Protein AF-A0A2V9IFS8-F1 (afdb_monomer_lite)

Foldseek 3Di:
DDDDDDPDQDDLDAADFAKEWDDDPQKIWIWGCDQFTWIWMANDSRGTDHTDTAEEPDDDAAGWGFHEWDQDPVRKIKTKIKGFHFDPAPVQGQATAIFMWIWIDNPSRSYTYTLDTQAWEAPQQADPLFPARYHRWIKAQWYWDQAPVNFKIKIFIATQGPDLQQGATWIKIAGSVCNNRNHQGIFTDDPNDSPFTRYNGTHGHPFGWPAHNSDLQTWYWGRWDWDQDPVVRDIDIDTDTDGNDDPPDDPPPDDDDDDDDDDDDDDDDDDDDDDDDDDDDDDDDDDDDDDDDDDDDDDPDDPDPPPVPPRDDDDDDDDDD

pLDDT: mean 77.08, std 29.36, range [21.0, 98.81]

Radius of gyration: 22.73 Å; chains: 1; bounding box: 53×71×69 Å

Structure (mmCIF, N/CA/C/O backbone):
data_AF-A0A2V9IFS8-F1
#
_entry.id   AF-A0A2V9IFS8-F1
#
loop_
_atom_site.group_PDB
_atom_site.id
_atom_site.type_symbol
_atom_site.label_atom_id
_atom_site.label_alt_id
_atom_site.label_comp_id
_atom_site.label_asym_id
_atom_site.label_entity_id
_atom_site.label_seq_id
_atom_site.pdbx_PDB_ins_code
_atom_site.Cartn_x
_atom_site.Cartn_y
_atom_site.Cartn_z
_atom_site.occupancy
_atom_site.B_iso_or_equiv
_atom_site.auth_seq_id
_atom_site.auth_comp_id
_atom_site.auth_asym_id
_atom_site.auth_atom_id
_atom_site.pdbx_PDB_model_num
ATOM 1 N N . MET A 1 1 ? -25.095 -29.754 -3.091 1.00 53.72 1 MET A N 1
ATOM 2 C CA . MET A 1 1 ? -25.042 -28.356 -2.607 1.00 53.72 1 MET A CA 1
ATOM 3 C C . MET A 1 1 ? -25.562 -27.465 -3.724 1.00 53.72 1 MET A C 1
ATOM 5 O O . MET A 1 1 ? -25.069 -27.588 -4.835 1.00 53.72 1 MET A O 1
ATOM 9 N N . ARG A 1 2 ? -26.606 -26.664 -3.482 1.00 65.81 2 ARG A N 1
ATOM 10 C CA . ARG A 1 2 ? -27.210 -25.793 -4.503 1.00 65.81 2 ARG A CA 1
ATOM 11 C C . ARG A 1 2 ? -26.674 -24.381 -4.275 1.00 65.81 2 ARG A C 1
ATOM 13 O O . ARG A 1 2 ? -27.009 -23.778 -3.260 1.00 65.81 2 ARG A O 1
ATOM 20 N N . LEU A 1 3 ? -25.804 -23.900 -5.162 1.00 71.94 3 LEU A N 1
ATOM 21 C CA . LEU A 1 3 ? -25.351 -22.507 -5.139 1.00 71.94 3 LEU A CA 1
ATOM 22 C C . LEU A 1 3 ? -26.571 -21.606 -5.379 1.00 71.94 3 LEU A C 1
ATOM 24 O O . LEU A 1 3 ? -27.361 -21.867 -6.287 1.00 71.94 3 LEU A O 1
ATOM 28 N N . ARG A 1 4 ? -26.757 -20.594 -4.531 1.00 82.88 4 ARG A N 1
ATOM 29 C CA . ARG A 1 4 ? -27.807 -19.577 -4.675 1.00 82.88 4 ARG A CA 1
ATOM 30 C C . ARG A 1 4 ? -27.145 -18.243 -4.993 1.00 82.88 4 ARG A C 1
ATOM 32 O O . ARG A 1 4 ? -26.045 -17.984 -4.511 1.00 82.88 4 ARG A O 1
ATOM 39 N N . ALA A 1 5 ? -27.813 -17.416 -5.793 1.00 84.12 5 ALA A N 1
ATOM 40 C CA . ALA A 1 5 ? -27.373 -16.046 -6.020 1.00 84.12 5 ALA A CA 1
ATOM 41 C C . ALA A 1 5 ? -27.398 -15.278 -4.689 1.00 84.12 5 ALA A C 1
ATOM 43 O O . ALA A 1 5 ? -28.384 -15.351 -3.955 1.00 84.12 5 ALA A O 1
ATOM 44 N N . ALA A 1 6 ? -26.308 -14.581 -4.375 1.00 83.19 6 ALA A N 1
ATOM 45 C CA . ALA A 1 6 ? -26.247 -13.663 -3.245 1.00 83.19 6 ALA A CA 1
ATOM 46 C C . ALA A 1 6 ? -26.750 -12.280 -3.677 1.00 83.19 6 ALA A C 1
ATOM 48 O O . ALA A 1 6 ? -26.572 -11.886 -4.832 1.00 83.19 6 ALA A O 1
ATOM 49 N N . THR A 1 7 ? -27.361 -11.538 -2.753 1.00 86.88 7 THR A N 1
ATOM 50 C CA . THR A 1 7 ? -27.709 -10.131 -2.980 1.00 86.88 7 THR A CA 1
ATOM 51 C C . THR A 1 7 ? -26.437 -9.336 -3.256 1.00 86.88 7 THR A C 1
ATOM 53 O O . THR A 1 7 ? -25.448 -9.472 -2.535 1.00 86.88 7 THR A O 1
ATOM 56 N N . LEU A 1 8 ? -26.457 -8.514 -4.306 1.00 85.12 8 LEU A N 1
ATOM 57 C CA . LEU A 1 8 ? -25.341 -7.629 -4.619 1.00 85.12 8 LEU A CA 1
ATOM 58 C C . LEU A 1 8 ? -25.162 -6.610 -3.492 1.00 85.12 8 LEU A C 1
ATOM 60 O O . LEU A 1 8 ? -26.070 -5.832 -3.209 1.00 85.12 8 LEU A O 1
ATOM 64 N N . VAL A 1 9 ? -23.966 -6.580 -2.916 1.00 85.12 9 VAL A N 1
ATOM 65 C CA . VAL A 1 9 ? -23.527 -5.539 -1.983 1.00 85.12 9 VAL A CA 1
ATOM 66 C C . VAL A 1 9 ? -22.590 -4.611 -2.738 1.00 85.12 9 VAL A C 1
ATOM 68 O O . VAL A 1 9 ? -21.687 -5.078 -3.434 1.00 85.12 9 VAL A O 1
ATO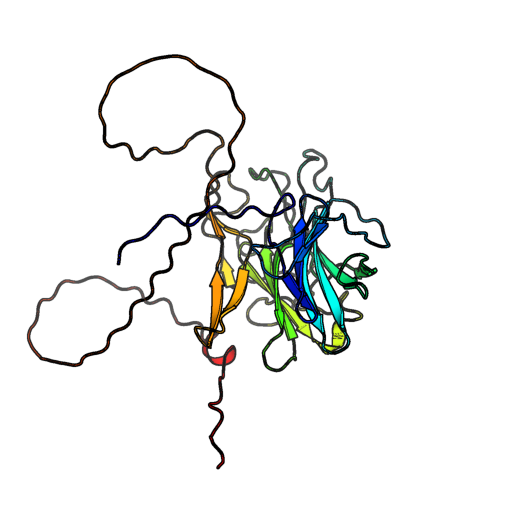M 71 N N . LYS A 1 10 ? -22.824 -3.301 -2.640 1.00 89.69 10 LYS A N 1
ATOM 72 C CA . LYS A 1 10 ? -21.981 -2.277 -3.263 1.00 89.69 10 LYS A CA 1
ATOM 73 C C . LYS A 1 10 ? -21.295 -1.462 -2.181 1.00 89.69 10 LYS A C 1
ATOM 75 O O . LYS A 1 10 ? -21.941 -1.076 -1.211 1.00 89.69 10 LYS A O 1
ATOM 80 N N . PHE A 1 11 ? -20.014 -1.176 -2.381 1.00 93.62 11 PHE A N 1
ATOM 81 C CA . PHE A 1 11 ? -19.307 -0.245 -1.516 1.00 93.62 11 PHE A CA 1
ATOM 82 C C . PHE A 1 11 ? -19.818 1.195 -1.704 1.00 93.62 11 PHE A C 1
ATOM 84 O O . PHE A 1 11 ? -20.252 1.539 -2.809 1.00 93.62 11 PHE A O 1
ATOM 91 N N . PRO A 1 12 ? -19.772 2.040 -0.655 1.00 94.62 12 PRO A N 1
ATOM 92 C CA . PRO A 1 12 ? -20.267 3.418 -0.732 1.00 94.62 12 PRO A CA 1
ATOM 93 C C . PRO A 1 12 ? -19.407 4.361 -1.584 1.00 94.62 12 PRO A C 1
ATOM 95 O O . PRO A 1 12 ? -19.889 5.417 -1.988 1.00 94.62 12 PRO A O 1
ATOM 98 N N . ALA A 1 13 ? -18.149 4.004 -1.853 1.00 95.38 13 ALA A N 1
ATOM 99 C CA . ALA A 1 13 ? -17.229 4.767 -2.692 1.00 95.38 13 ALA A CA 1
ATOM 100 C C . ALA A 1 13 ? -16.604 3.892 -3.789 1.00 95.38 13 ALA A C 1
ATOM 102 O O . ALA A 1 13 ? -16.725 2.664 -3.787 1.00 95.38 13 ALA A O 1
ATOM 103 N N . LYS A 1 14 ? -15.962 4.548 -4.765 1.00 94.88 14 LYS A N 1
ATOM 104 C CA . LYS A 1 14 ? -15.235 3.869 -5.843 1.00 94.88 14 LYS A CA 1
ATOM 105 C C . LYS A 1 14 ? -14.091 3.047 -5.262 1.00 94.88 14 LYS A C 1
ATOM 107 O O . LYS A 1 14 ? -13.398 3.508 -4.361 1.00 94.88 14 LYS A O 1
ATOM 112 N N . VAL A 1 15 ? -13.908 1.856 -5.816 1.00 91.88 15 VAL A N 1
ATOM 113 C CA . VAL A 1 15 ? -12.859 0.927 -5.409 1.00 91.88 15 VAL A CA 1
ATOM 114 C C . VAL A 1 15 ? -11.889 0.749 -6.550 1.00 91.88 15 VAL A C 1
ATOM 116 O O . VAL A 1 15 ? -12.280 0.356 -7.649 1.00 91.88 15 VAL A O 1
ATOM 119 N N . ASP A 1 16 ? -10.640 1.001 -6.229 1.00 89.44 16 ASP A N 1
ATOM 120 C CA . ASP A 1 16 ? -9.473 0.613 -6.979 1.00 89.44 16 ASP A CA 1
ATOM 121 C C . ASP A 1 16 ? -8.501 -0.013 -5.973 1.00 89.44 16 ASP A C 1
ATOM 123 O O . ASP A 1 16 ? -8.257 0.558 -4.907 1.00 89.44 16 ASP A O 1
ATOM 127 N N . CYS A 1 17 ? -8.037 -1.224 -6.273 1.00 82.38 17 CYS A N 1
ATOM 128 C CA . CYS A 1 17 ? -7.201 -2.043 -5.388 1.00 82.38 17 CYS A CA 1
ATOM 129 C C . CYS A 1 17 ? -7.866 -2.452 -4.047 1.00 82.38 17 CYS A C 1
ATOM 131 O O . CYS A 1 17 ? -9.085 -2.662 -3.966 1.00 82.38 17 CYS A O 1
ATOM 133 N N . ASN A 1 18 ? -7.057 -2.706 -3.011 1.00 90.06 18 ASN A N 1
ATOM 134 C CA . ASN A 1 18 ? -7.510 -3.251 -1.729 1.00 90.06 18 ASN A CA 1
ATOM 135 C C . ASN A 1 18 ? -8.391 -2.258 -0.946 1.00 90.06 18 ASN A C 1
ATOM 137 O O . ASN A 1 18 ? -8.197 -1.047 -0.980 1.00 90.06 18 ASN A O 1
ATOM 141 N N . SER A 1 19 ? -9.375 -2.786 -0.210 1.00 94.12 19 SER A N 1
ATOM 142 C CA . SER A 1 19 ? -10.279 -2.003 0.649 1.00 94.12 19 SER A CA 1
ATOM 143 C C . SER A 1 19 ? -10.133 -2.445 2.108 1.00 94.12 19 SER A C 1
ATOM 145 O O . SER A 1 19 ? -10.881 -3.324 2.553 1.00 94.12 19 SER A O 1
ATOM 147 N N . PRO A 1 20 ? -9.142 -1.916 2.849 1.00 95.44 20 PRO A N 1
ATOM 148 C CA . PRO A 1 20 ? -8.887 -2.336 4.218 1.00 95.44 20 PRO A CA 1
ATOM 149 C C . PRO A 1 20 ? -9.996 -1.862 5.152 1.00 95.44 20 PRO A C 1
ATOM 151 O O . PRO A 1 20 ? -10.614 -0.811 4.953 1.00 95.44 20 PRO A O 1
ATOM 154 N N . ALA A 1 21 ? -10.231 -2.651 6.193 1.00 95.06 21 ALA A N 1
ATOM 155 C CA . ALA A 1 21 ? -11.242 -2.371 7.190 1.00 95.06 21 ALA A CA 1
ATOM 156 C C . ALA A 1 21 ? -10.743 -2.745 8.582 1.00 95.06 21 ALA A C 1
ATOM 158 O O . ALA A 1 21 ? -10.005 -3.716 8.752 1.00 95.06 21 ALA A O 1
ATOM 159 N N . HIS A 1 22 ? -1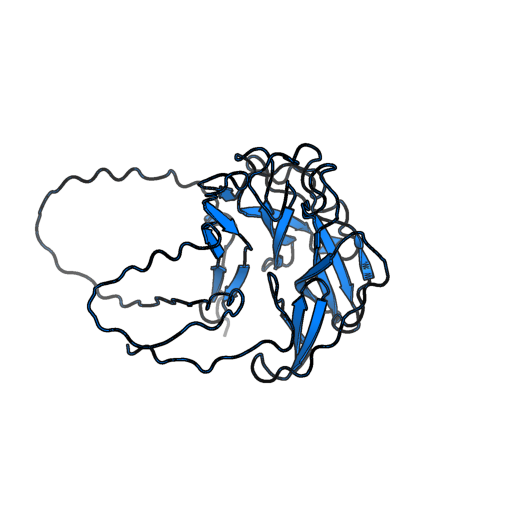1.184 -1.991 9.581 1.00 95.31 22 HIS A N 1
ATOM 160 C CA . HIS A 1 22 ? -10.857 -2.230 10.980 1.00 95.31 22 HIS A CA 1
ATOM 161 C C . HIS A 1 22 ? -12.062 -1.934 11.867 1.00 95.31 22 HIS A C 1
ATOM 163 O O . HIS A 1 22 ? -12.923 -1.118 11.532 1.00 95.31 22 HIS A O 1
ATOM 169 N N . TRP A 1 23 ? -12.120 -2.614 13.005 1.00 96.06 23 TRP A N 1
ATOM 170 C CA . TRP A 1 23 ? -13.127 -2.368 14.029 1.00 96.06 23 TRP A CA 1
ATOM 171 C C . TRP A 1 23 ? -12.602 -1.363 15.052 1.00 96.06 23 TRP A C 1
ATOM 173 O O . TRP A 1 23 ? -11.428 -1.402 15.418 1.00 96.06 23 TRP A O 1
ATOM 183 N N . ASP A 1 24 ? -13.483 -0.490 15.524 1.00 97.00 24 ASP A N 1
ATOM 184 C CA . ASP A 1 24 ? -13.288 0.305 16.733 1.00 97.00 24 ASP A CA 1
ATOM 185 C C . ASP A 1 24 ? -14.593 0.255 17.539 1.00 97.00 24 ASP A C 1
ATOM 187 O O . ASP A 1 24 ? -15.628 0.776 17.109 1.00 97.00 24 ASP A O 1
ATOM 191 N N . GLY A 1 25 ? -14.571 -0.484 18.649 1.00 96.00 25 GLY A N 1
ATOM 192 C CA . GLY A 1 25 ? -15.781 -0.877 19.370 1.00 96.00 25 GLY A CA 1
ATOM 193 C C . GLY A 1 25 ? -16.730 -1.711 18.500 1.00 96.00 25 GLY A C 1
ATOM 194 O O . GLY A 1 25 ? -16.335 -2.707 17.895 1.00 96.00 25 GLY A O 1
ATOM 195 N N . ASP A 1 26 ? -17.994 -1.300 18.438 1.00 96.69 26 ASP A N 1
ATOM 196 C CA . ASP A 1 26 ? -19.052 -1.931 17.638 1.00 96.69 26 ASP A CA 1
ATOM 197 C C . ASP A 1 26 ? -19.147 -1.380 16.203 1.00 96.69 26 ASP A C 1
ATOM 199 O O . ASP A 1 26 ? -20.055 -1.742 15.446 1.00 96.69 26 ASP A O 1
ATOM 203 N N . ARG A 1 27 ? -18.212 -0.503 15.814 1.00 97.94 27 ARG A N 1
ATOM 204 C CA . ARG A 1 27 ? -18.228 0.190 14.529 1.00 97.94 27 ARG A CA 1
ATOM 205 C C . ARG A 1 27 ? -17.110 -0.299 13.620 1.00 97.94 27 ARG A C 1
ATOM 207 O O . ARG A 1 27 ? -15.928 -0.216 13.945 1.00 97.94 27 ARG A O 1
ATOM 214 N N . LEU A 1 28 ? -17.498 -0.755 12.436 1.00 97.94 28 LEU A N 1
ATOM 215 C CA . LEU A 1 28 ? -16.593 -1.046 11.336 1.00 97.94 28 LEU A CA 1
ATOM 216 C C . LEU A 1 28 ? -16.259 0.252 10.608 1.00 97.94 28 LEU A C 1
ATOM 218 O O . LEU A 1 28 ? -17.163 1.003 10.239 1.00 97.94 28 LEU A O 1
ATOM 222 N N . TYR A 1 29 ? -14.979 0.473 10.346 1.00 98.38 29 TYR A N 1
ATOM 223 C CA . TYR A 1 29 ? -14.477 1.480 9.420 1.00 98.38 29 TYR A CA 1
ATOM 224 C C . TYR A 1 29 ? -13.885 0.776 8.206 1.00 98.38 29 TYR A C 1
ATOM 226 O O . TYR A 1 29 ? -13.251 -0.267 8.343 1.00 98.38 29 TYR A O 1
ATOM 234 N N . LEU A 1 30 ? -14.105 1.336 7.020 1.00 97.75 30 LEU A N 1
ATOM 235 C CA . LEU A 1 30 ? -13.632 0.766 5.764 1.00 97.75 30 LEU A CA 1
ATOM 236 C C . LEU A 1 30 ? -13.161 1.872 4.827 1.00 97.75 30 LEU A C 1
ATOM 238 O O . LEU A 1 30 ? -13.821 2.909 4.716 1.00 97.75 30 LEU A O 1
ATOM 242 N N . PHE A 1 31 ? -12.044 1.626 4.146 1.00 97.81 31 PHE A N 1
ATOM 243 C CA . PHE A 1 31 ? -11.502 2.522 3.133 1.00 97.81 31 PHE A CA 1
ATOM 244 C C . PHE A 1 31 ? -11.764 1.980 1.734 1.00 97.81 31 PHE A C 1
ATOM 246 O O . PHE A 1 31 ? -11.541 0.804 1.454 1.00 97.81 31 PHE A O 1
ATOM 253 N N . ASN A 1 32 ? -12.217 2.859 0.850 1.00 96.38 32 ASN A N 1
ATOM 254 C CA . ASN A 1 32 ? -12.220 2.646 -0.588 1.00 96.38 32 ASN A CA 1
ATOM 255 C C . ASN A 1 32 ? -11.426 3.788 -1.220 1.00 96.38 32 ASN A C 1
ATOM 257 O O . ASN A 1 32 ? -11.624 4.943 -0.846 1.00 96.38 32 ASN A O 1
ATOM 261 N N . SER A 1 33 ? -10.547 3.482 -2.167 1.00 95.69 33 SER A N 1
ATOM 262 C CA . SER A 1 33 ? -9.655 4.479 -2.757 1.00 95.69 33 SER A CA 1
ATOM 263 C C . SER A 1 33 ? -9.773 4.468 -4.276 1.00 95.69 33 SER A C 1
ATOM 265 O O . SER A 1 33 ? -9.806 3.385 -4.846 1.00 95.69 33 SER A O 1
ATOM 267 N N . ALA A 1 34 ? -9.877 5.645 -4.909 1.00 92.31 34 ALA A N 1
ATOM 268 C CA . ALA A 1 34 ? -9.791 5.831 -6.370 1.00 92.31 34 ALA A CA 1
ATOM 269 C C . ALA A 1 34 ? -9.866 7.328 -6.775 1.00 92.31 34 ALA A C 1
ATOM 271 O O . ALA A 1 34 ? -10.975 7.840 -6.984 1.00 92.31 34 ALA A O 1
ATOM 272 N N . PRO A 1 35 ? -8.746 8.063 -6.937 1.00 87.00 35 PRO A N 1
ATOM 273 C CA . PRO A 1 35 ? -7.379 7.769 -6.490 1.00 87.00 35 PRO A CA 1
ATOM 274 C C . PRO A 1 35 ? -7.084 8.277 -5.065 1.00 87.00 35 PRO A C 1
ATOM 276 O O . PRO A 1 35 ? -5.963 8.180 -4.574 1.00 87.00 35 PRO A O 1
ATOM 279 N N . GLU A 1 36 ? -8.078 8.891 -4.422 1.00 93.12 36 GLU A N 1
ATOM 280 C CA . GLU A 1 36 ? -8.004 9.387 -3.048 1.00 93.12 36 GLU A CA 1
ATOM 281 C C . GLU A 1 36 ? -8.732 8.423 -2.105 1.00 93.12 36 GLU A C 1
ATOM 283 O O . GLU A 1 36 ? -9.697 7.785 -2.547 1.00 93.12 36 GLU A O 1
ATOM 288 N N . PRO A 1 37 ? -8.349 8.328 -0.817 1.00 96.31 37 PRO A N 1
ATOM 289 C CA . PRO A 1 37 ? -9.004 7.434 0.121 1.00 96.31 37 PRO A CA 1
ATOM 290 C C . PRO A 1 37 ? -10.278 8.070 0.679 1.00 96.31 37 PRO A C 1
ATOM 292 O O . PRO A 1 37 ? -10.263 9.165 1.251 1.00 96.31 37 PRO A O 1
ATOM 295 N N . TRP A 1 38 ? -11.375 7.329 0.583 1.00 97.88 38 TRP A N 1
ATOM 296 C CA . TRP A 1 38 ? -12.665 7.624 1.190 1.00 97.88 38 TRP A CA 1
ATOM 297 C C . TRP A 1 38 ? -12.934 6.627 2.302 1.00 97.88 38 TRP A C 1
ATOM 299 O O . TRP A 1 38 ? -12.723 5.427 2.142 1.00 97.88 38 TRP A O 1
ATOM 309 N N . ARG A 1 39 ? -13.436 7.121 3.428 1.00 98.12 39 ARG A N 1
ATOM 310 C CA . ARG A 1 39 ? -13.757 6.314 4.596 1.00 98.12 39 ARG A CA 1
ATOM 311 C C . ARG A 1 39 ? -15.259 6.250 4.802 1.00 98.12 39 ARG A C 1
ATOM 313 O O . ARG A 1 39 ? -15.913 7.280 4.959 1.00 98.12 39 ARG A O 1
ATOM 320 N N . SER A 1 40 ? -15.777 5.037 4.899 1.00 98.31 40 SER A N 1
ATOM 321 C CA . SER A 1 40 ? -17.129 4.750 5.370 1.00 98.31 40 SER A CA 1
ATOM 322 C C . SER A 1 40 ? -17.082 4.083 6.736 1.00 98.31 40 SER A C 1
ATOM 324 O O . SER A 1 40 ? -16.055 3.552 7.158 1.00 98.31 40 SER A O 1
ATOM 326 N N . SER A 1 41 ? -18.210 4.101 7.442 1.00 98.31 41 SER A N 1
ATOM 327 C CA . SER A 1 41 ? -18.350 3.350 8.687 1.00 98.31 41 SER A CA 1
ATOM 328 C C . SER A 1 41 ? -19.781 2.888 8.923 1.00 98.31 41 SER A C 1
ATOM 330 O O . SER A 1 41 ? -20.722 3.505 8.426 1.00 98.31 41 SER A O 1
ATOM 332 N N . GLY A 1 42 ? -19.942 1.811 9.683 1.00 97.88 42 GLY A N 1
ATOM 333 C CA . GLY A 1 42 ? -21.232 1.167 9.922 1.00 97.88 42 GLY A CA 1
ATOM 334 C C . GLY A 1 42 ? -21.131 0.022 10.923 1.00 97.88 42 GLY A C 1
ATOM 335 O O . GLY A 1 42 ? -20.076 -0.199 11.508 1.00 97.88 42 GLY A O 1
ATOM 336 N N . LYS A 1 43 ? -22.222 -0.723 11.112 1.00 97.31 43 LYS A N 1
ATOM 337 C CA . LYS A 1 43 ? -22.249 -1.909 11.995 1.00 97.31 43 LYS A CA 1
ATOM 338 C C . LYS A 1 43 ? -21.736 -3.177 11.313 1.00 97.31 43 LYS A C 1
ATOM 340 O O . LYS A 1 43 ? -21.461 -4.173 11.970 1.00 97.31 43 LYS A O 1
ATOM 345 N N . SER A 1 44 ? -21.651 -3.161 9.987 1.00 94.69 44 SER A N 1
ATOM 346 C CA . SER A 1 44 ? -21.179 -4.270 9.165 1.00 94.69 44 SER A CA 1
ATOM 347 C C . SER A 1 44 ? -20.816 -3.760 7.768 1.00 94.69 44 SER A C 1
ATOM 349 O O . SER A 1 44 ? -21.109 -2.613 7.424 1.00 94.69 44 SER A O 1
ATOM 351 N N . VAL A 1 45 ? -20.243 -4.625 6.926 1.00 91.44 45 VAL A N 1
ATOM 352 C CA . VAL A 1 45 ? -20.037 -4.331 5.493 1.00 91.44 45 VAL A CA 1
ATOM 353 C C . VAL A 1 45 ? -21.349 -4.123 4.721 1.00 91.44 45 VAL A C 1
ATOM 355 O O . VAL A 1 45 ? -21.324 -3.582 3.620 1.00 91.44 45 VAL A O 1
ATOM 358 N N . PHE A 1 46 ? -22.488 -4.537 5.286 1.00 93.38 46 PHE A N 1
ATOM 359 C CA . PHE A 1 46 ? -23.820 -4.376 4.699 1.00 93.38 46 PHE A CA 1
ATOM 360 C C . PHE A 1 46 ? -24.516 -3.081 5.148 1.00 93.38 46 PHE A C 1
ATOM 362 O O . PHE A 1 46 ? -25.495 -2.680 4.527 1.00 93.38 46 PHE A O 1
ATOM 369 N N . ASP A 1 47 ? -23.989 -2.415 6.182 1.00 94.31 47 ASP A N 1
ATOM 370 C CA . ASP A 1 47 ? -24.592 -1.243 6.834 1.00 94.31 47 ASP A CA 1
ATOM 371 C C . ASP A 1 47 ? -23.654 -0.025 6.816 1.00 94.31 47 ASP A C 1
ATOM 373 O O . ASP A 1 47 ? -23.666 0.804 7.730 1.00 94.31 47 ASP A O 1
ATOM 377 N N . LEU A 1 48 ? -22.772 0.059 5.817 1.00 96.69 48 LEU A N 1
ATOM 378 C CA . LEU A 1 48 ? -21.835 1.171 5.683 1.00 96.69 48 LEU A CA 1
ATOM 379 C C . LEU A 1 48 ? -22.575 2.454 5.287 1.00 96.69 48 LEU A C 1
ATOM 381 O O . LEU A 1 48 ? -23.296 2.495 4.292 1.00 96.69 48 LEU A O 1
ATOM 385 N N . GLY A 1 49 ? -22.350 3.520 6.053 1.00 96.94 49 GLY A N 1
ATOM 386 C CA . GLY A 1 49 ? -22.846 4.853 5.738 1.00 96.94 49 GLY A CA 1
ATOM 387 C C . GLY A 1 49 ? -22.103 5.520 4.577 1.00 96.94 49 GLY A C 1
ATOM 388 O O . GLY A 1 49 ? -21.158 4.973 3.995 1.00 96.94 49 GLY A O 1
ATOM 389 N N . GLN A 1 50 ? -22.523 6.750 4.275 1.00 97.06 50 GLN A N 1
ATOM 390 C CA . GLN A 1 50 ? -21.913 7.588 3.245 1.00 97.06 50 GLN A CA 1
ATOM 391 C C . GLN A 1 50 ? -20.391 7.684 3.427 1.00 97.06 50 GLN A C 1
ATOM 393 O O . GLN A 1 50 ? -19.898 7.915 4.533 1.00 97.06 50 GLN A O 1
ATOM 398 N N . ALA A 1 51 ? -19.660 7.508 2.327 1.00 97.50 51 ALA A N 1
ATOM 399 C CA . ALA A 1 51 ? -18.213 7.664 2.308 1.00 97.50 51 ALA A CA 1
ATOM 400 C C . ALA A 1 51 ? -17.827 9.141 2.438 1.00 97.50 51 ALA A C 1
ATOM 402 O O . ALA A 1 51 ? -18.398 10.008 1.774 1.00 97.50 51 ALA A O 1
ATOM 403 N N . VAL A 1 52 ? -16.823 9.414 3.268 1.00 98.12 52 VAL A N 1
ATOM 404 C CA . VAL A 1 52 ? -16.271 10.751 3.499 1.00 98.12 52 VAL A CA 1
ATOM 405 C C . VAL A 1 52 ? -14.804 10.759 3.091 1.00 98.12 52 VAL A C 1
ATOM 407 O O . VAL A 1 52 ? -14.052 9.860 3.467 1.00 98.12 52 VAL A O 1
ATOM 410 N N . LEU A 1 53 ? -14.396 11.772 2.329 1.00 97.25 53 LEU A N 1
ATOM 411 C CA . LEU A 1 53 ? -13.010 11.941 1.906 1.00 97.25 53 LEU A CA 1
ATOM 412 C C . LEU A 1 53 ? -12.089 12.078 3.126 1.00 97.25 53 LEU A C 1
ATOM 414 O O . LEU A 1 53 ? -12.366 12.856 4.043 1.00 97.25 53 LEU A O 1
ATOM 418 N N . THR A 1 54 ? -10.989 11.335 3.118 1.00 97.25 54 THR A N 1
ATOM 419 C CA . THR A 1 54 ? -9.942 11.418 4.143 1.00 97.25 54 THR A CA 1
ATOM 420 C C . THR A 1 54 ? -8.887 12.447 3.746 1.00 97.25 54 THR A C 1
ATOM 422 O O . THR A 1 54 ? -8.777 12.817 2.576 1.00 97.25 54 THR A O 1
ATOM 425 N N . ARG A 1 55 ? -8.107 12.951 4.707 1.00 96.44 55 ARG A N 1
ATOM 426 C CA . ARG A 1 55 ? -7.101 13.988 4.432 1.00 96.44 55 ARG A CA 1
ATOM 427 C C . ARG A 1 55 ? -5.729 13.596 4.942 1.00 96.44 55 ARG A C 1
ATOM 429 O O . ARG A 1 55 ? -5.554 13.345 6.127 1.00 96.44 55 ARG A O 1
ATOM 436 N N . TYR A 1 56 ? -4.739 13.644 4.065 1.00 97.50 56 TYR A N 1
ATOM 437 C CA . TYR A 1 56 ? -3.345 13.662 4.486 1.00 97.50 56 TYR A CA 1
ATOM 438 C C . TYR A 1 56 ? -2.936 15.071 4.908 1.00 97.50 56 TYR A C 1
ATOM 440 O O . TYR A 1 56 ? -3.371 16.059 4.316 1.00 97.50 56 TYR A O 1
ATOM 448 N N . GLN A 1 57 ? -2.065 15.158 5.907 1.00 97.00 57 GLN A N 1
ATOM 449 C CA . GLN A 1 57 ? -1.529 16.428 6.408 1.00 97.00 57 GLN A CA 1
ATOM 450 C C . GLN A 1 57 ? -0.447 17.033 5.495 1.00 97.00 57 GLN A C 1
ATOM 452 O O . GLN A 1 57 ? -0.053 18.182 5.673 1.00 97.00 57 GLN A O 1
ATOM 457 N N . ASN A 1 58 ? 0.024 16.278 4.502 1.00 96.50 58 ASN A N 1
ATOM 458 C CA . ASN A 1 58 ? 0.998 16.709 3.505 1.00 96.50 58 ASN A CA 1
ATOM 459 C C . ASN A 1 58 ? 0.460 16.526 2.074 1.00 96.50 58 ASN A C 1
ATOM 461 O O . ASN A 1 58 ? -0.577 15.899 1.826 1.00 96.50 58 ASN A O 1
ATOM 465 N N . LYS A 1 59 ? 1.229 17.034 1.109 1.00 94.69 59 LYS A N 1
ATOM 466 C CA . LYS A 1 59 ? 1.062 16.740 -0.316 1.00 94.69 59 LYS A CA 1
ATOM 467 C C . LYS A 1 59 ? 2.136 15.751 -0.763 1.00 94.69 59 LYS A C 1
ATOM 469 O O . LYS A 1 59 ? 3.269 15.820 -0.297 1.00 94.69 59 LYS A O 1
ATOM 474 N N . ALA A 1 60 ? 1.775 14.882 -1.695 1.00 94.69 60 ALA A N 1
ATOM 475 C CA . ALA A 1 60 ? 2.689 14.004 -2.411 1.00 94.69 60 ALA A CA 1
ATOM 476 C C . ALA A 1 60 ? 2.356 14.081 -3.905 1.00 94.69 60 ALA A C 1
ATOM 478 O O . ALA A 1 60 ? 1.227 14.414 -4.267 1.00 94.69 60 ALA A O 1
ATOM 479 N N . ASN A 1 61 ? 3.335 13.801 -4.765 1.00 95.38 61 ASN A N 1
ATOM 480 C CA . ASN A 1 61 ? 3.063 13.621 -6.187 1.00 95.38 61 ASN A CA 1
ATOM 481 C C . ASN A 1 61 ? 2.225 12.347 -6.383 1.00 95.38 61 ASN A C 1
ATOM 483 O O . ASN A 1 61 ? 2.597 11.300 -5.846 1.00 95.38 61 ASN A O 1
ATOM 487 N N . GLY A 1 62 ? 1.144 12.433 -7.156 1.00 95.44 62 GLY A N 1
ATOM 488 C CA . GLY A 1 62 ? 0.307 11.287 -7.497 1.00 95.44 62 GLY A CA 1
ATOM 489 C C . GLY A 1 62 ? -0.842 10.990 -6.534 1.00 95.44 62 GLY A C 1
ATOM 490 O O . GLY A 1 62 ? -0.995 11.626 -5.488 1.00 95.44 62 GLY A O 1
ATOM 491 N N . GLY A 1 63 ? -1.650 9.993 -6.902 1.00 96.06 63 GLY A N 1
ATOM 492 C CA . GLY A 1 63 ? -2.736 9.472 -6.068 1.00 96.06 63 GLY A CA 1
ATOM 493 C C . GLY A 1 63 ? -2.220 8.728 -4.836 1.00 96.06 63 GLY A C 1
ATOM 494 O O . GLY A 1 63 ? -1.055 8.320 -4.792 1.00 96.06 63 GLY A O 1
ATOM 495 N N . ARG A 1 64 ? -3.070 8.558 -3.819 1.00 97.00 64 ARG A N 1
ATOM 496 C CA . ARG A 1 64 ? -2.748 7.778 -2.616 1.00 97.00 64 ARG A CA 1
ATOM 497 C C . ARG A 1 64 ? -3.935 6.922 -2.197 1.00 97.00 64 ARG A C 1
ATOM 499 O O . ARG A 1 64 ? -4.958 7.458 -1.775 1.00 97.00 64 ARG A O 1
ATOM 506 N N . TRP A 1 65 ? -3.763 5.605 -2.246 1.00 96.94 65 TRP A N 1
ATOM 507 C CA . TRP A 1 65 ? -4.783 4.619 -1.899 1.00 96.94 65 TRP A CA 1
ATOM 508 C C . TRP A 1 65 ? -4.401 3.946 -0.589 1.00 96.94 65 TRP A C 1
ATOM 510 O O . TRP A 1 65 ? -3.346 3.329 -0.510 1.00 96.94 65 TRP A O 1
ATOM 520 N N . ILE A 1 66 ? -5.239 4.047 0.444 1.00 97.81 66 ILE A N 1
ATOM 521 C CA . ILE A 1 66 ? -5.044 3.273 1.679 1.00 97.81 66 ILE A CA 1
ATOM 522 C C . ILE A 1 66 ? -5.422 1.819 1.380 1.00 97.81 66 ILE A C 1
ATOM 524 O O . ILE A 1 66 ? -6.589 1.541 1.109 1.00 97.81 66 ILE A O 1
ATOM 528 N N . GLU A 1 67 ? -4.448 0.909 1.438 1.00 96.62 67 GLU A N 1
ATOM 529 C CA . GLU A 1 67 ? -4.617 -0.504 1.051 1.00 96.62 67 GLU A CA 1
ATOM 530 C C . GLU A 1 67 ? -4.508 -1.482 2.226 1.00 96.62 67 GLU A C 1
ATOM 532 O O . GLU A 1 67 ? -5.050 -2.587 2.174 1.00 96.62 67 GLU A O 1
ATOM 537 N N . ALA A 1 68 ? -3.868 -1.067 3.321 1.00 97.06 68 ALA A N 1
ATOM 538 C CA . ALA A 1 68 ? -3.807 -1.841 4.554 1.00 97.06 68 ALA A CA 1
ATOM 539 C C . ALA A 1 68 ? -3.929 -0.933 5.776 1.00 97.06 68 ALA A C 1
ATOM 541 O O . ALA A 1 68 ? -3.418 0.188 5.779 1.00 97.06 68 ALA A O 1
ATOM 542 N N . THR A 1 69 ? -4.568 -1.437 6.831 1.00 97.50 69 THR A N 1
ATOM 543 C CA . THR A 1 69 ? -4.645 -0.762 8.126 1.00 97.50 69 THR A CA 1
ATOM 544 C C . THR A 1 69 ? -4.408 -1.733 9.277 1.00 97.50 69 THR A C 1
ATOM 546 O O . THR A 1 69 ? -4.672 -2.930 9.171 1.00 97.50 69 THR A O 1
ATOM 549 N N . TYR A 1 70 ? -3.905 -1.208 10.390 1.00 97.38 70 TYR A N 1
ATOM 550 C CA . TYR A 1 70 ? -3.775 -1.914 11.659 1.00 97.38 70 TYR A CA 1
ATOM 551 C C . TYR A 1 70 ? -4.115 -0.951 12.796 1.00 97.38 70 TYR A C 1
ATOM 553 O O . TYR A 1 70 ? -3.469 0.085 12.955 1.00 97.38 70 TYR A O 1
ATOM 561 N N . LYS A 1 71 ? -5.146 -1.283 13.574 1.00 97.06 71 LYS A N 1
ATOM 562 C CA . LYS A 1 71 ? -5.524 -0.543 14.779 1.00 97.06 71 LYS A CA 1
ATOM 563 C C . LYS A 1 71 ? -4.780 -1.158 15.959 1.00 97.06 71 LYS A C 1
ATOM 565 O O . LYS A 1 71 ? -4.945 -2.345 16.229 1.00 97.06 71 LYS A O 1
ATOM 570 N N . ASP A 1 72 ? -3.940 -0.362 16.603 1.00 96.38 72 ASP A N 1
ATOM 571 C CA . ASP A 1 72 ? -3.137 -0.804 17.736 1.00 96.38 72 ASP A CA 1
ATOM 572 C C . ASP A 1 72 ? -3.916 -0.715 19.056 1.00 96.38 72 ASP A C 1
ATOM 574 O O . ASP A 1 72 ? -4.957 -0.056 19.138 1.00 96.38 72 ASP A O 1
ATOM 578 N N . ASP A 1 73 ? -3.396 -1.372 20.093 1.00 94.81 73 ASP A N 1
ATOM 579 C CA . ASP A 1 73 ? -4.029 -1.471 21.413 1.00 94.81 73 ASP A CA 1
ATOM 580 C C . ASP A 1 73 ? -4.172 -0.086 22.088 1.00 94.81 73 ASP A C 1
ATOM 582 O O . ASP A 1 73 ? -5.069 0.120 22.903 1.00 94.81 73 ASP A O 1
ATOM 586 N N . ASP A 1 74 ? -3.322 0.884 21.724 1.00 95.62 74 ASP A N 1
ATOM 587 C CA . ASP A 1 74 ? -3.386 2.279 22.193 1.00 95.62 74 ASP A CA 1
ATOM 588 C C . ASP A 1 74 ? -4.415 3.146 21.437 1.00 95.62 74 ASP A C 1
ATOM 590 O O . ASP A 1 74 ? -4.572 4.334 21.721 1.00 95.62 74 ASP A O 1
ATOM 594 N N . GLY A 1 75 ? -5.124 2.562 20.468 1.00 97.00 75 GLY A N 1
ATOM 595 C CA . GLY A 1 75 ? -6.116 3.242 19.644 1.00 97.00 75 GLY A CA 1
ATOM 596 C C . GLY A 1 75 ? -5.548 3.958 18.414 1.00 97.00 75 GLY A C 1
ATOM 597 O O . GLY A 1 75 ? -6.329 4.455 17.594 1.00 97.00 75 GLY A O 1
ATOM 598 N N . THR A 1 76 ? -4.228 3.988 18.226 1.00 98.38 76 THR A N 1
ATOM 599 C CA . THR A 1 76 ? -3.597 4.525 17.015 1.00 98.38 76 THR A CA 1
ATOM 600 C C . THR A 1 76 ? -3.917 3.632 15.824 1.00 98.38 76 THR A C 1
ATOM 602 O O . THR A 1 76 ? -3.766 2.411 15.871 1.00 98.38 76 THR A O 1
ATOM 605 N N . LEU A 1 77 ? -4.361 4.238 14.725 1.00 98.75 77 LEU A N 1
ATOM 606 C CA . LEU A 1 77 ? -4.553 3.546 13.460 1.00 98.75 77 LEU A CA 1
ATOM 607 C C . LEU A 1 77 ? -3.321 3.750 12.585 1.00 98.75 77 LEU A C 1
ATOM 609 O O . LEU A 1 77 ? -3.068 4.859 12.125 1.00 98.75 77 LEU A O 1
ATOM 613 N N . TYR A 1 78 ? -2.598 2.677 12.307 1.00 98.69 78 TYR A N 1
ATOM 614 C CA . TYR A 1 78 ? -1.568 2.653 11.278 1.00 98.69 78 TYR A CA 1
ATOM 615 C C . TYR A 1 78 ? -2.210 2.314 9.938 1.00 98.69 78 TYR A C 1
ATOM 617 O O . TYR A 1 78 ? -3.097 1.462 9.852 1.00 98.69 78 TYR A O 1
ATOM 625 N N . GLY A 1 79 ? -1.768 2.998 8.893 1.00 98.19 79 GLY A N 1
ATOM 626 C CA . GLY A 1 79 ? -2.191 2.780 7.522 1.00 98.19 79 GLY A CA 1
ATOM 627 C C . GLY A 1 79 ? -0.981 2.695 6.612 1.00 98.19 79 GLY A C 1
ATOM 628 O O . GLY A 1 79 ? 0.038 3.344 6.841 1.00 98.19 79 GLY A O 1
ATOM 629 N N . TRP A 1 80 ? -1.107 1.914 5.553 1.00 98.62 80 TRP A N 1
ATOM 630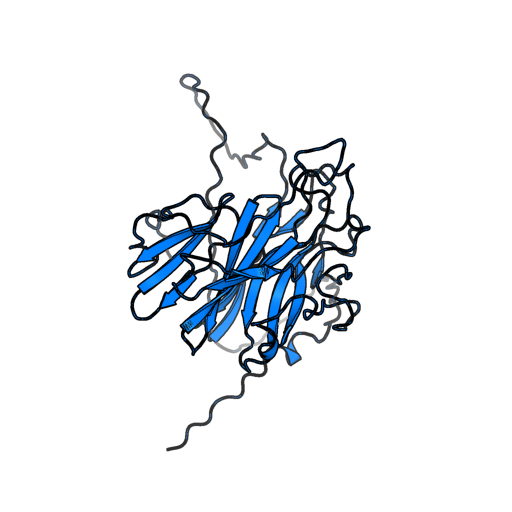 C CA . TRP A 1 80 ? -0.135 1.887 4.474 1.00 98.62 80 TRP A CA 1
ATOM 631 C C . TRP A 1 80 ? -0.846 2.214 3.182 1.00 98.62 80 TRP A C 1
ATOM 633 O O . TRP A 1 80 ? -1.952 1.721 2.927 1.00 98.62 80 TRP A O 1
ATOM 643 N N . TYR A 1 81 ? -0.209 3.064 2.385 1.00 98.31 81 TYR A N 1
ATOM 644 C CA . TYR A 1 81 ? -0.790 3.565 1.157 1.00 98.31 81 TYR A CA 1
ATOM 645 C C . TYR A 1 81 ? 0.065 3.246 -0.060 1.00 98.31 81 TYR A C 1
ATOM 647 O O . TYR A 1 81 ? 1.290 3.355 -0.025 1.00 98.31 81 TYR A O 1
ATOM 655 N N . HIS A 1 82 ? -0.609 2.892 -1.144 1.00 97.75 82 HIS A N 1
ATOM 656 C CA . HIS A 1 82 ? -0.060 2.880 -2.489 1.00 97.75 82 HIS A CA 1
ATOM 657 C C . HIS A 1 82 ? 0.044 4.326 -2.966 1.00 97.75 82 HIS A C 1
ATOM 659 O O . HIS A 1 82 ? -0.878 5.111 -2.746 1.00 97.75 82 HIS A O 1
ATOM 665 N N . ASN A 1 83 ? 1.155 4.703 -3.591 1.00 98.06 83 ASN A N 1
ATOM 666 C CA . ASN A 1 83 ? 1.306 5.987 -4.260 1.00 98.06 83 ASN A CA 1
ATOM 667 C C . ASN A 1 83 ? 1.804 5.803 -5.692 1.00 98.06 83 ASN A C 1
ATOM 669 O O . ASN A 1 83 ? 2.822 5.151 -5.912 1.00 98.06 83 ASN A O 1
ATOM 673 N N . GLU A 1 84 ? 1.106 6.441 -6.626 1.00 97.19 84 GLU A N 1
ATOM 674 C CA . GLU A 1 84 ? 1.403 6.409 -8.058 1.00 97.19 84 GLU A CA 1
ATOM 675 C C . GLU A 1 84 ? 1.875 7.792 -8.526 1.00 97.19 84 GLU A C 1
ATOM 677 O O . GLU A 1 84 ? 1.053 8.636 -8.899 1.00 97.19 84 GLU A O 1
ATOM 682 N N . PRO A 1 85 ? 3.184 8.094 -8.463 1.00 96.75 85 PRO A N 1
ATOM 683 C CA . PRO A 1 85 ? 3.712 9.358 -8.964 1.00 96.75 85 PRO A CA 1
ATOM 684 C C . PRO A 1 85 ? 3.657 9.420 -10.496 1.00 96.75 85 PRO A C 1
ATOM 686 O O . PRO A 1 85 ? 3.872 8.416 -11.176 1.00 96.75 85 PRO A O 1
ATOM 689 N N . HIS A 1 86 ? 3.453 10.622 -11.040 1.00 93.44 86 HIS A N 1
ATOM 690 C CA . HIS A 1 86 ? 3.546 10.890 -12.476 1.00 93.44 86 HIS A CA 1
ATOM 691 C C . HIS A 1 86 ? 4.254 12.227 -12.760 1.00 93.44 86 HIS A C 1
ATOM 693 O O . HIS A 1 86 ? 4.182 13.140 -11.932 1.00 93.44 86 HIS A O 1
ATOM 699 N N . PRO A 1 87 ? 4.890 12.377 -13.935 1.00 93.56 87 PRO A N 1
ATOM 700 C CA . PRO A 1 87 ? 5.287 11.297 -14.840 1.00 93.56 87 PRO A CA 1
ATOM 701 C C . PRO A 1 87 ? 6.547 10.582 -14.317 1.00 93.56 87 PRO A C 1
ATOM 703 O O . PRO A 1 87 ? 7.394 11.211 -13.685 1.00 93.56 87 PRO A O 1
ATOM 706 N N . VAL A 1 88 ? 6.705 9.285 -14.609 1.00 95.44 88 VAL A N 1
ATOM 707 C CA . VAL A 1 88 ? 7.986 8.570 -14.377 1.00 95.44 88 VAL A CA 1
ATOM 708 C C . VAL A 1 88 ? 8.774 8.312 -15.664 1.00 95.44 88 VAL A C 1
ATOM 710 O O . VAL A 1 88 ? 9.977 8.082 -15.617 1.00 95.44 88 VAL A O 1
ATOM 713 N N . CYS A 1 89 ? 8.109 8.395 -16.820 1.00 95.31 89 CYS A N 1
ATOM 714 C CA . CYS A 1 89 ? 8.696 8.210 -18.144 1.00 95.31 89 CYS A CA 1
ATOM 715 C C . CYS A 1 89 ? 8.422 9.449 -19.013 1.00 95.31 89 CYS A C 1
ATOM 717 O O . CYS A 1 89 ? 7.252 9.723 -19.289 1.00 95.31 89 CYS A O 1
ATOM 719 N N . PRO A 1 90 ? 9.450 10.173 -19.504 1.00 90.88 90 PRO A N 1
ATOM 720 C CA . PRO A 1 90 ? 9.258 11.433 -20.231 1.00 90.88 90 PRO A CA 1
ATOM 721 C C . PRO A 1 90 ? 8.348 11.331 -21.462 1.00 90.88 90 PRO A C 1
ATOM 723 O O . PRO A 1 90 ? 7.528 12.206 -21.698 1.00 90.88 90 PRO A O 1
ATOM 726 N N . ALA A 1 91 ? 8.460 10.248 -22.238 1.00 93.00 91 ALA A N 1
ATOM 727 C CA . ALA A 1 91 ? 7.669 10.053 -23.457 1.00 93.00 91 ALA A CA 1
ATOM 728 C C . ALA A 1 91 ? 6.271 9.454 -23.205 1.00 93.00 91 ALA A C 1
ATOM 730 O O . ALA A 1 91 ? 5.483 9.309 -24.139 1.00 93.00 91 ALA A O 1
ATOM 731 N N . ARG A 1 92 ? 5.969 9.039 -21.967 1.00 93.12 92 ARG A N 1
ATOM 732 C CA . ARG A 1 92 ? 4.740 8.316 -21.604 1.00 93.12 92 ARG A CA 1
ATOM 733 C C . ARG A 1 92 ? 4.243 8.772 -20.239 1.00 93.12 92 ARG A C 1
ATOM 735 O O . ARG A 1 92 ? 4.347 8.053 -19.249 1.00 93.12 92 ARG A O 1
ATOM 742 N N . GLU A 1 93 ? 3.673 9.971 -20.219 1.00 92.94 93 GLU A N 1
ATOM 743 C CA . GLU A 1 93 ? 3.297 10.688 -18.994 1.00 92.94 93 GLU A CA 1
ATOM 744 C C . GLU A 1 93 ? 2.290 9.938 -18.107 1.00 92.94 93 GLU A C 1
ATOM 746 O O . GLU A 1 93 ? 2.304 10.094 -16.888 1.00 92.94 93 GLU A O 1
ATOM 751 N N . ALA A 1 94 ? 1.450 9.088 -18.708 1.00 92.50 94 ALA A N 1
ATOM 752 C CA . ALA A 1 94 ? 0.446 8.295 -18.001 1.00 92.50 94 ALA A CA 1
ATOM 753 C C . ALA A 1 94 ? 1.017 7.091 -17.235 1.00 92.50 94 ALA A C 1
ATOM 755 O O . ALA A 1 94 ? 0.290 6.498 -16.450 1.00 92.50 94 ALA A O 1
ATOM 756 N N . LEU A 1 95 ? 2.278 6.699 -17.455 1.00 95.69 95 LEU A N 1
ATOM 757 C CA . LEU A 1 95 ? 2.879 5.610 -16.684 1.00 95.69 95 LEU A CA 1
ATOM 758 C C . LEU A 1 95 ? 3.279 6.092 -15.295 1.00 95.69 95 LEU A C 1
ATOM 760 O O . LEU A 1 95 ? 3.801 7.203 -15.144 1.00 95.69 95 LEU A O 1
ATOM 764 N N . THR A 1 96 ? 3.092 5.217 -14.311 1.00 96.94 96 THR A N 1
ATOM 765 C CA . THR A 1 96 ? 3.623 5.376 -12.956 1.00 96.94 96 THR A CA 1
ATOM 766 C C . THR A 1 96 ? 4.702 4.341 -12.630 1.00 96.94 96 THR A C 1
ATOM 768 O O . THR A 1 96 ? 4.992 3.433 -13.411 1.00 96.94 96 THR A O 1
ATOM 771 N N . ALA A 1 97 ? 5.315 4.494 -11.463 1.00 97.75 97 ALA A N 1
ATOM 772 C CA . ALA A 1 97 ? 6.080 3.459 -10.795 1.00 97.75 97 ALA A CA 1
ATOM 773 C C . ALA A 1 97 ? 5.652 3.465 -9.324 1.00 97.75 97 ALA A C 1
ATOM 775 O O . ALA A 1 97 ? 6.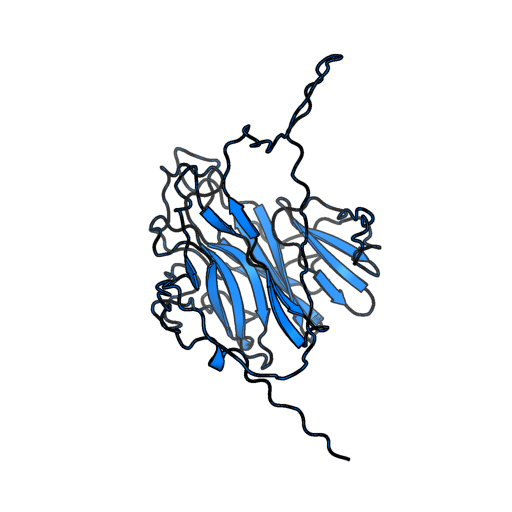080 4.358 -8.582 1.00 97.75 97 ALA A O 1
ATOM 776 N N . PRO A 1 98 ? 4.780 2.527 -8.908 1.00 97.50 98 PRO A N 1
ATOM 777 C CA . PRO A 1 98 ? 4.238 2.515 -7.565 1.00 97.50 98 PRO A CA 1
ATOM 778 C C . PRO A 1 98 ? 5.307 2.500 -6.481 1.00 97.50 98 PRO A C 1
ATOM 780 O O . PRO A 1 98 ? 6.378 1.893 -6.616 1.00 97.50 98 PRO A O 1
ATOM 783 N N . ARG A 1 99 ? 4.967 3.141 -5.371 1.00 98.31 99 ARG A N 1
ATOM 784 C CA . ARG A 1 99 ? 5.691 3.062 -4.105 1.00 98.31 99 ARG A CA 1
ATOM 785 C C . ARG A 1 99 ? 4.714 2.961 -2.950 1.00 98.31 99 ARG A C 1
ATOM 787 O O . ARG A 1 99 ? 3.554 3.347 -3.068 1.00 98.31 99 ARG A O 1
ATOM 794 N N . ILE A 1 100 ? 5.198 2.471 -1.817 1.00 98.75 100 ILE A N 1
ATOM 795 C CA . ILE A 1 100 ? 4.378 2.238 -0.630 1.00 98.75 100 ILE A CA 1
ATOM 796 C C . ILE A 1 100 ? 4.856 3.157 0.481 1.00 98.75 100 ILE A C 1
ATOM 798 O O . ILE A 1 100 ? 6.033 3.134 0.850 1.00 98.75 100 ILE A O 1
ATOM 802 N N . GLY A 1 101 ? 3.940 3.948 1.028 1.00 98.56 101 GLY A N 1
ATOM 803 C CA . GLY A 1 101 ? 4.177 4.769 2.208 1.00 98.56 101 GLY A CA 1
ATOM 804 C C . GLY A 1 101 ? 3.428 4.274 3.435 1.00 98.56 101 GLY A C 1
ATOM 805 O O . GLY A 1 101 ? 2.520 3.446 3.348 1.00 98.56 101 GLY A O 1
ATOM 806 N N . ALA A 1 102 ? 3.840 4.777 4.593 1.00 98.75 102 ALA A N 1
ATOM 807 C CA . ALA A 1 102 ? 3.178 4.541 5.867 1.00 98.75 102 ALA A CA 1
ATOM 808 C C . ALA A 1 102 ? 2.557 5.840 6.385 1.00 98.75 102 ALA A C 1
ATOM 810 O O . ALA A 1 102 ? 3.037 6.939 6.110 1.00 98.75 102 ALA A O 1
ATOM 811 N N . ALA A 1 103 ? 1.483 5.710 7.148 1.00 98.56 103 ALA A N 1
ATOM 812 C CA . ALA A 1 103 ? 0.802 6.811 7.800 1.00 98.56 103 ALA A CA 1
ATOM 813 C C . ALA A 1 103 ? 0.232 6.354 9.145 1.00 98.56 103 ALA A C 1
ATOM 815 O O . ALA A 1 103 ? 0.006 5.162 9.364 1.00 98.56 103 ALA A O 1
ATOM 816 N N . LEU A 1 104 ? -0.043 7.304 10.030 1.00 98.19 104 LEU A N 1
ATOM 817 C CA . LEU A 1 104 ? -0.820 7.058 11.240 1.00 98.19 104 LEU A CA 1
ATOM 818 C C . LEU A 1 104 ? -1.997 8.022 11.352 1.00 98.19 104 LEU A C 1
ATOM 820 O O . LEU A 1 104 ? -2.022 9.084 10.726 1.00 98.19 104 LEU A O 1
ATOM 824 N N . SER A 1 105 ? -2.981 7.640 12.151 1.00 98.69 105 SER A N 1
ATOM 825 C CA . SER A 1 105 ? -4.181 8.416 12.410 1.00 98.69 105 SER A CA 1
ATOM 826 C C . SER A 1 105 ? -4.688 8.187 13.831 1.00 98.69 105 SER A C 1
ATOM 828 O O . SER A 1 105 ? -4.697 7.062 14.332 1.00 98.69 105 SER A O 1
ATOM 830 N N . HIS A 1 106 ? -5.178 9.258 14.455 1.00 98.25 106 HIS A N 1
ATOM 831 C CA . HIS A 1 106 ? -5.803 9.229 15.781 1.00 98.25 106 HIS A CA 1
ATOM 832 C C . HIS A 1 106 ? -7.330 9.388 15.733 1.00 98.25 106 HIS A C 1
ATOM 834 O O . HIS A 1 106 ? -7.990 9.342 16.764 1.00 98.25 106 HIS A O 1
ATOM 840 N N . ASP A 1 107 ? -7.914 9.544 14.542 1.00 98.12 107 ASP A N 1
ATOM 841 C CA . ASP A 1 107 ? -9.348 9.774 14.342 1.00 98.12 107 ASP A CA 1
ATOM 842 C C . ASP A 1 107 ? -9.985 8.701 13.446 1.00 98.12 107 ASP A C 1
ATOM 844 O O . ASP A 1 107 ? -10.960 8.972 12.744 1.00 98.12 107 ASP A O 1
ATOM 848 N N . ASN A 1 108 ? -9.444 7.475 13.472 1.00 98.12 108 ASN A N 1
ATOM 849 C CA . ASN A 1 108 ? -9.834 6.334 12.630 1.00 98.12 108 ASN A CA 1
ATOM 850 C C . ASN A 1 108 ? -9.665 6.573 11.121 1.00 98.12 108 ASN A C 1
ATOM 852 O O . ASN A 1 108 ? -10.471 6.095 10.322 1.00 98.12 108 ASN A O 1
ATOM 856 N N . GLY A 1 109 ? -8.645 7.327 10.723 1.00 98.00 109 GLY A N 1
ATOM 857 C CA . GLY A 1 109 ? -8.303 7.609 9.330 1.00 98.00 109 GLY A CA 1
ATOM 858 C C . GLY A 1 109 ? -9.173 8.680 8.686 1.00 98.00 109 GLY A C 1
ATOM 859 O O . GLY A 1 109 ? -9.351 8.669 7.473 1.00 98.00 109 GLY A O 1
ATOM 860 N N . GLY A 1 110 ? -9.750 9.587 9.478 1.00 98.19 110 GLY A N 1
ATOM 861 C CA . GLY A 1 110 ? -10.290 10.839 8.949 1.00 98.19 110 GLY A CA 1
ATOM 862 C C . GLY A 1 110 ? -9.156 11.753 8.484 1.00 98.19 110 GLY A C 1
ATOM 863 O O . GLY A 1 110 ? -9.209 12.312 7.386 1.00 98.19 110 GLY A O 1
ATOM 864 N N . THR A 1 111 ? -8.097 11.821 9.288 1.00 98.50 111 THR A N 1
ATOM 865 C CA . THR A 1 111 ? -6.849 12.522 9.004 1.00 98.50 111 THR A CA 1
ATOM 866 C C . THR A 1 111 ? -5.650 11.588 9.146 1.00 98.50 111 THR A C 1
ATOM 868 O O . THR A 1 111 ? -5.616 10.730 10.027 1.00 98.50 111 THR A O 1
ATOM 871 N N . TRP A 1 112 ? -4.667 11.754 8.262 1.00 98.62 112 TRP A N 1
ATOM 872 C CA . TRP A 1 112 ? -3.470 10.921 8.175 1.00 98.62 112 TRP A CA 1
ATOM 873 C C . TRP A 1 112 ? -2.203 11.768 8.290 1.00 98.62 112 TRP A C 1
ATOM 875 O O . TRP A 1 112 ? -1.959 12.659 7.468 1.00 98.62 112 TRP A O 1
ATOM 885 N N . GLN A 1 113 ? -1.381 11.460 9.290 1.00 98.50 113 GLN A N 1
ATOM 886 C CA . GLN A 1 113 ? 0.001 11.914 9.372 1.00 98.50 113 GLN A CA 1
ATOM 887 C C . GLN A 1 113 ? 0.871 10.969 8.545 1.00 98.50 113 GLN A C 1
ATOM 889 O O . GLN A 1 113 ? 0.916 9.769 8.807 1.00 98.50 113 GLN A O 1
ATOM 894 N N . ASP A 1 114 ? 1.552 11.513 7.543 1.00 98.31 114 ASP A N 1
ATOM 895 C CA . ASP A 1 114 ? 2.460 10.758 6.686 1.00 98.31 114 ASP A CA 1
ATOM 896 C C . ASP A 1 114 ? 3.767 10.438 7.428 1.00 98.31 114 ASP A C 1
ATOM 898 O O . ASP A 1 114 ? 4.349 11.315 8.069 1.00 98.31 114 ASP A O 1
ATOM 902 N N . LEU A 1 115 ? 4.210 9.184 7.350 1.00 98.50 115 LEU A N 1
ATOM 903 C CA . LEU A 1 115 ? 5.431 8.677 7.985 1.00 98.50 115 LEU A CA 1
ATOM 904 C C . LEU A 1 115 ? 6.540 8.369 6.963 1.00 98.50 115 LEU A C 1
ATOM 906 O O . LEU A 1 115 ? 7.549 7.754 7.310 1.00 98.50 115 LEU A O 1
ATOM 910 N N . GLY A 1 116 ? 6.358 8.789 5.710 1.00 98.12 116 GLY A N 1
ATOM 911 C CA . GLY A 1 116 ? 7.294 8.596 4.613 1.00 98.12 116 GLY A CA 1
ATOM 912 C C . GLY A 1 116 ? 7.099 7.297 3.831 1.00 98.12 116 GLY A C 1
ATOM 913 O O . GLY A 1 116 ? 6.310 6.411 4.181 1.00 98.12 116 GLY A O 1
ATOM 914 N N . PHE A 1 117 ? 7.860 7.191 2.741 1.00 98.38 117 PHE A N 1
ATOM 915 C CA . PHE A 1 117 ? 7.920 5.990 1.916 1.00 98.38 117 PHE A CA 1
ATOM 916 C C . PHE A 1 117 ? 8.716 4.889 2.616 1.00 98.38 117 PHE A C 1
ATOM 918 O O . PHE A 1 117 ? 9.797 5.112 3.164 1.00 98.38 117 PHE A O 1
ATOM 925 N N . VAL A 1 118 ? 8.149 3.686 2.612 1.00 98.69 118 VAL A N 1
ATOM 926 C CA . VAL A 1 118 ? 8.695 2.513 3.298 1.00 98.69 118 VAL A CA 1
ATOM 927 C C . VAL A 1 118 ? 9.171 1.449 2.315 1.00 98.69 118 VAL A C 1
ATOM 929 O O . VAL A 1 118 ? 10.140 0.752 2.617 1.00 98.69 118 VAL A O 1
ATOM 932 N N . LEU A 1 119 ? 8.547 1.340 1.136 1.00 98.75 119 LEU A N 1
ATOM 933 C CA . LEU A 1 119 ? 8.980 0.436 0.070 1.00 98.75 119 LEU A CA 1
ATOM 934 C C . LEU A 1 119 ? 8.974 1.150 -1.284 1.00 98.75 119 LEU A C 1
ATOM 936 O O . LEU A 1 119 ? 7.958 1.691 -1.709 1.00 98.75 119 LEU A O 1
ATOM 940 N N . GLU A 1 120 ? 10.103 1.080 -1.980 1.00 98.50 120 GLU A N 1
ATOM 941 C CA . GLU A 1 120 ? 10.316 1.628 -3.328 1.00 98.50 120 GLU A CA 1
ATOM 942 C C . GLU A 1 120 ? 11.146 0.621 -4.120 1.00 98.50 120 GLU A C 1
ATOM 944 O O . GLU A 1 120 ? 12.001 -0.050 -3.537 1.00 98.50 120 GLU A O 1
ATOM 949 N N . ALA A 1 121 ? 10.885 0.456 -5.413 1.00 98.25 121 ALA A N 1
ATOM 950 C CA . ALA A 1 121 ? 11.732 -0.364 -6.280 1.00 98.25 121 ALA A CA 1
ATOM 951 C C . ALA A 1 121 ? 13.129 0.279 -6.448 1.00 98.25 121 ALA A C 1
ATOM 953 O O . ALA A 1 121 ? 13.275 1.477 -6.188 1.00 98.25 121 ALA A O 1
ATOM 954 N N . PRO A 1 122 ? 14.166 -0.484 -6.841 1.00 97.62 122 PRO A N 1
ATOM 955 C CA . PRO A 1 122 ? 15.469 0.094 -7.161 1.00 97.62 122 PRO A CA 1
ATOM 956 C C . PRO A 1 122 ? 15.363 1.047 -8.365 1.00 97.62 122 PRO A C 1
ATOM 958 O O . PRO A 1 122 ? 14.427 0.972 -9.169 1.00 97.62 122 PRO A O 1
ATOM 961 N N . ALA A 1 123 ? 16.302 1.989 -8.477 1.00 92.69 123 ALA A N 1
ATOM 962 C CA . ALA A 1 123 ? 16.249 3.054 -9.485 1.00 92.69 123 ALA A CA 1
ATOM 963 C C . ALA A 1 123 ? 16.327 2.528 -10.931 1.00 92.69 123 ALA A C 1
ATOM 965 O O . ALA A 1 123 ? 15.810 3.157 -11.852 1.00 92.69 123 ALA A O 1
ATOM 966 N N . ASP A 1 124 ? 16.943 1.365 -11.127 1.00 95.69 124 ASP A N 1
ATOM 967 C CA . ASP A 1 124 ? 17.045 0.669 -12.408 1.00 95.69 124 ASP A CA 1
ATOM 968 C C . ASP A 1 124 ? 15.789 -0.144 -12.763 1.00 95.69 124 ASP A C 1
ATOM 970 O O . ASP A 1 124 ? 15.747 -0.752 -13.829 1.00 95.69 124 ASP A O 1
ATOM 974 N N . SER A 1 125 ? 14.741 -0.118 -11.935 1.00 97.06 125 SER A N 1
ATOM 975 C CA . SER A 1 125 ? 13.514 -0.892 -12.163 1.00 97.06 125 SER A CA 1
ATOM 976 C C . SER A 1 125 ? 12.660 -0.428 -13.341 1.00 97.06 125 SER A C 1
ATOM 978 O O . SER A 1 125 ? 11.809 -1.196 -13.785 1.00 97.06 125 SER A O 1
ATOM 980 N N . LEU A 1 126 ? 12.855 0.795 -13.841 1.00 97.44 126 LEU A N 1
ATOM 981 C CA . LEU A 1 126 ? 12.001 1.385 -14.871 1.00 97.44 126 LEU A CA 1
ATOM 982 C C . LEU A 1 126 ? 12.259 0.792 -16.267 1.00 97.44 126 LEU A C 1
ATOM 984 O O . LEU A 1 126 ? 13.401 0.664 -16.715 1.00 97.44 126 LEU A O 1
ATOM 988 N N . PHE A 1 127 ? 11.174 0.519 -16.989 1.00 97.12 127 PHE A N 1
ATOM 989 C CA . PHE A 1 127 ? 11.147 0.140 -18.398 1.00 97.12 127 PHE A CA 1
ATOM 990 C C . PHE A 1 127 ? 10.072 0.939 -19.143 1.00 97.12 127 PHE A C 1
ATOM 992 O O .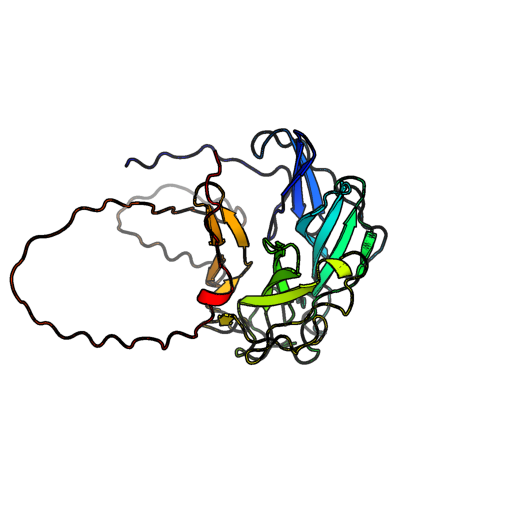 PHE A 1 127 ? 8.898 0.572 -19.184 1.00 97.12 127 PHE A O 1
ATOM 999 N N . CYS A 1 128 ? 10.457 2.073 -19.728 1.00 96.12 128 CYS A N 1
ATOM 1000 C CA . CYS A 1 128 ? 9.506 2.998 -20.353 1.00 96.12 128 CYS A CA 1
ATOM 1001 C C . CYS A 1 128 ? 8.947 2.485 -21.693 1.00 96.12 128 CYS A C 1
ATOM 1003 O O . CYS A 1 128 ? 7.863 2.898 -22.117 1.00 96.12 128 CYS A O 1
ATOM 1005 N N . GLU A 1 129 ? 9.639 1.544 -22.335 1.00 95.19 129 GLU A N 1
ATOM 1006 C CA . GLU A 1 129 ? 9.232 0.873 -23.573 1.00 95.19 129 GLU A CA 1
ATOM 1007 C C . GLU A 1 129 ? 8.208 -0.253 -23.345 1.00 95.19 129 GLU A C 1
ATOM 1009 O O . GLU A 1 129 ? 7.800 -0.914 -24.298 1.00 95.19 129 GLU A O 1
ATOM 1014 N N . THR A 1 130 ? 7.778 -0.466 -22.097 1.00 95.19 130 THR A N 1
ATOM 1015 C CA . THR A 1 130 ? 6.806 -1.491 -21.696 1.00 95.19 130 THR A CA 1
ATOM 1016 C C . THR A 1 130 ? 5.538 -1.506 -22.561 1.00 95.19 130 THR A C 1
ATOM 1018 O O . THR A 1 130 ? 4.975 -0.462 -22.876 1.00 95.19 130 THR A O 1
ATOM 1021 N N . GLU A 1 131 ? 4.999 -2.674 -22.910 1.00 93.88 131 GLU A N 1
ATOM 1022 C CA . GLU A 1 131 ? 3.652 -2.749 -23.501 1.00 93.88 131 GLU A CA 1
ATOM 1023 C C . GLU A 1 131 ? 2.542 -2.571 -22.438 1.00 93.88 131 GLU A C 1
ATOM 1025 O O . GLU A 1 131 ? 1.360 -2.503 -22.781 1.00 93.88 131 GLU A O 1
ATOM 1030 N N . ASN A 1 132 ? 2.902 -2.461 -21.151 1.00 91.44 132 ASN A N 1
ATOM 1031 C CA . ASN A 1 132 ? 1.976 -2.169 -20.062 1.00 91.44 132 ASN A CA 1
ATOM 1032 C C . ASN A 1 132 ? 1.391 -0.749 -20.182 1.00 91.44 132 ASN A C 1
ATOM 1034 O O . ASN A 1 132 ? 2.028 0.177 -20.695 1.00 91.44 132 ASN A O 1
ATOM 1038 N N . HIS A 1 133 ? 0.157 -0.572 -19.713 1.00 90.19 133 HIS A N 1
ATOM 1039 C CA . HIS A 1 133 ? -0.564 0.702 -19.775 1.00 90.19 133 HIS A CA 1
ATOM 1040 C C . HIS A 1 133 ? -0.631 1.446 -18.437 1.00 90.19 133 HIS A C 1
ATOM 1042 O O . HIS A 1 133 ? -1.017 2.610 -18.436 1.00 90.19 133 HIS A O 1
ATOM 1048 N N . TYR A 1 134 ? -0.276 0.790 -17.334 1.00 91.00 134 TYR A N 1
ATOM 1049 C CA . TYR A 1 134 ? -0.430 1.298 -15.974 1.00 91.00 134 TYR A CA 1
ATOM 1050 C C . TYR A 1 134 ? 0.909 1.783 -15.412 1.00 91.00 134 TYR A C 1
ATOM 1052 O O . TYR A 1 134 ? 1.041 2.932 -14.995 1.00 91.00 134 TYR A O 1
ATOM 1060 N N . PHE A 1 135 ? 1.934 0.934 -15.464 1.00 95.12 135 PHE A N 1
ATOM 1061 C CA . PHE A 1 135 ? 3.211 1.192 -14.807 1.00 95.12 135 PHE A CA 1
ATOM 1062 C C . PHE A 1 135 ? 4.411 0.801 -15.671 1.00 95.12 135 PHE A C 1
ATOM 1064 O O . PHE A 1 135 ? 4.322 -0.063 -16.539 1.00 95.12 135 PHE A O 1
ATOM 1071 N N . ALA A 1 136 ? 5.541 1.457 -15.410 1.00 97.00 136 ALA A N 1
ATOM 1072 C CA . ALA A 1 136 ? 6.845 1.178 -16.014 1.00 97.00 136 ALA A CA 1
ATOM 1073 C C . ALA A 1 136 ? 7.797 0.429 -15.066 1.00 97.00 136 ALA A C 1
ATOM 1075 O O . ALA A 1 136 ? 8.910 0.102 -15.456 1.00 97.00 136 ALA A O 1
ATOM 1076 N N . GLY A 1 137 ? 7.415 0.240 -13.806 1.00 97.44 137 GLY A N 1
ATOM 1077 C CA . GLY A 1 137 ? 8.288 -0.226 -12.733 1.00 97.44 137 GLY A CA 1
ATOM 1078 C C . GLY A 1 137 ? 7.583 -0.109 -11.386 1.00 97.44 137 GLY A C 1
ATOM 1079 O O . GLY A 1 137 ? 6.380 0.138 -11.344 1.00 97.44 137 GLY A O 1
ATOM 1080 N N . GLY A 1 138 ? 8.326 -0.220 -10.286 1.00 98.00 138 GLY A N 1
ATOM 1081 C CA . GLY A 1 138 ? 7.796 0.055 -8.946 1.00 98.00 138 GLY A CA 1
ATOM 1082 C C . GLY A 1 138 ? 7.321 -1.166 -8.153 1.00 98.00 138 GLY A C 1
ATOM 1083 O O . GLY A 1 138 ? 7.373 -2.308 -8.613 1.00 98.00 138 GLY A O 1
ATOM 1084 N N . ASN A 1 139 ? 6.881 -0.880 -6.927 1.00 97.94 139 ASN A N 1
ATOM 1085 C CA . ASN A 1 139 ? 6.345 -1.825 -5.953 1.00 97.94 139 ASN A CA 1
ATOM 1086 C C . ASN A 1 139 ? 5.027 -1.275 -5.393 1.00 97.94 139 ASN A C 1
ATOM 1088 O O . ASN A 1 139 ? 5.011 -0.174 -4.842 1.00 97.94 139 ASN A O 1
ATOM 1092 N N . GLY A 1 140 ? 3.948 -2.045 -5.482 1.00 96.31 140 GLY A N 1
ATOM 1093 C CA . GLY A 1 140 ? 2.610 -1.597 -5.091 1.00 96.31 140 GLY A CA 1
ATOM 1094 C C . GLY A 1 140 ? 1.686 -2.759 -4.753 1.00 96.31 140 GLY A C 1
ATOM 1095 O O . GLY A 1 140 ? 2.158 -3.855 -4.451 1.00 96.31 140 GLY A O 1
ATOM 1096 N N . ASP A 1 141 ? 0.382 -2.489 -4.788 1.00 94.62 141 ASP A N 1
ATOM 1097 C CA . ASP A 1 141 ? -0.719 -3.465 -4.739 1.00 94.62 141 ASP A CA 1
ATOM 1098 C C . ASP A 1 141 ? -0.515 -4.564 -3.696 1.00 94.62 141 ASP A C 1
ATOM 1100 O O . ASP A 1 141 ? -0.094 -5.694 -3.985 1.00 94.62 141 ASP A O 1
ATOM 1104 N N . PHE A 1 142 ? -0.765 -4.204 -2.444 1.00 96.31 142 PHE A N 1
ATOM 1105 C CA . PHE A 1 142 ? -0.221 -4.924 -1.309 1.00 96.31 142 PHE A CA 1
ATOM 1106 C C . PHE A 1 142 ? -1.225 -5.122 -0.181 1.00 96.31 142 PHE A C 1
ATOM 1108 O O . PHE A 1 142 ? -2.229 -4.427 -0.042 1.00 96.31 142 PHE A O 1
ATOM 1115 N N . CYS A 1 143 ? -0.891 -6.054 0.703 1.00 95.50 143 CYS A N 1
ATOM 1116 C CA . CYS A 1 143 ? -1.508 -6.165 2.018 1.00 95.50 143 CYS A CA 1
ATOM 1117 C C . CYS A 1 143 ? -0.431 -6.234 3.102 1.00 95.50 143 CYS A C 1
ATOM 1119 O O . CYS A 1 143 ? 0.696 -6.672 2.843 1.00 95.50 143 CYS A O 1
ATOM 1121 N N . VAL A 1 144 ? -0.795 -5.850 4.326 1.00 96.31 144 VAL A N 1
ATOM 1122 C CA . VAL A 1 144 ? 0.094 -5.885 5.492 1.00 96.31 144 VAL A CA 1
ATOM 1123 C C . VAL A 1 144 ? -0.540 -6.723 6.593 1.00 96.31 144 VAL A C 1
ATOM 1125 O O . VAL A 1 144 ? -1.704 -6.521 6.921 1.00 96.31 144 VAL A O 1
ATOM 1128 N N . ASN A 1 145 ? 0.229 -7.645 7.170 1.00 93.69 145 ASN A N 1
ATOM 1129 C CA . ASN A 1 145 ? -0.203 -8.478 8.291 1.00 93.69 145 ASN A CA 1
ATOM 1130 C C . ASN A 1 145 ? 0.820 -8.426 9.425 1.00 93.69 145 ASN A C 1
ATOM 1132 O O . ASN A 1 145 ? 2.019 -8.576 9.192 1.00 93.69 145 ASN A O 1
ATOM 1136 N N . LEU A 1 146 ? 0.344 -8.241 10.654 1.00 94.62 146 LEU A N 1
ATOM 1137 C CA . LEU A 1 146 ? 1.159 -8.402 11.855 1.00 94.62 146 LEU A CA 1
ATOM 1138 C C . LEU A 1 146 ? 1.257 -9.889 12.198 1.00 94.62 146 LEU A C 1
ATOM 1140 O O . LEU A 1 146 ? 0.241 -10.583 12.210 1.00 94.62 146 LEU A O 1
ATOM 1144 N N . ASP A 1 147 ? 2.459 -10.386 12.488 1.00 92.44 147 ASP A N 1
ATOM 1145 C CA . ASP A 1 147 ? 2.595 -11.770 12.940 1.00 92.44 147 ASP A CA 1
ATOM 1146 C C . ASP A 1 147 ? 1.992 -12.005 14.335 1.00 92.44 147 ASP A C 1
ATOM 1148 O O . ASP A 1 147 ? 1.838 -11.093 15.149 1.00 92.44 147 ASP A O 1
ATOM 1152 N N . SER A 1 148 ? 1.683 -13.267 14.640 1.00 88.94 148 SER A N 1
ATOM 1153 C CA . SER A 1 148 ? 1.022 -13.654 15.892 1.00 88.94 148 SER A CA 1
ATOM 1154 C C . SER A 1 148 ? 1.852 -13.406 17.157 1.00 88.94 148 SER A C 1
ATOM 1156 O O . SER A 1 148 ? 1.313 -13.485 18.258 1.00 88.94 148 SER A O 1
ATOM 1158 N N . ARG A 1 149 ? 3.162 -13.167 17.029 1.00 94.50 149 ARG A N 1
ATOM 1159 C CA . ARG A 1 149 ? 4.059 -12.816 18.140 1.00 94.50 149 ARG A CA 1
ATOM 1160 C C . ARG A 1 149 ? 4.224 -11.299 18.284 1.00 94.50 149 ARG A C 1
ATOM 1162 O O . ARG A 1 149 ? 4.952 -10.867 19.172 1.00 94.50 149 ARG A O 1
ATOM 1169 N N . LYS A 1 150 ? 3.550 -10.506 17.438 1.00 94.81 150 LYS A N 1
ATOM 1170 C CA . LYS A 1 150 ? 3.692 -9.050 17.325 1.00 94.81 150 LYS A CA 1
ATOM 1171 C C . LYS A 1 150 ? 5.154 -8.614 17.129 1.00 94.81 150 LYS A C 1
ATOM 1173 O O . LYS A 1 150 ? 5.567 -7.581 17.646 1.00 94.81 150 LYS A O 1
ATOM 1178 N N . GLU A 1 151 ? 5.955 -9.392 16.396 1.00 97.81 151 GLU A N 1
ATOM 1179 C CA . GLU A 1 151 ? 7.364 -9.042 16.162 1.00 97.81 151 GLU A CA 1
ATOM 1180 C C . GLU A 1 151 ? 7.553 -8.195 14.902 1.00 97.81 151 GLU A C 1
ATOM 1182 O O . GLU A 1 151 ? 8.313 -7.226 14.915 1.00 97.81 151 GLU A O 1
ATOM 1187 N N . TYR A 1 152 ? 6.856 -8.533 13.817 1.00 98.50 152 TYR A N 1
ATOM 1188 C CA . TYR A 1 152 ? 6.995 -7.889 12.517 1.00 98.50 152 TYR A CA 1
ATOM 1189 C C . TYR A 1 152 ? 5.649 -7.681 11.830 1.00 98.50 152 TYR A C 1
ATOM 1191 O O . TYR A 1 152 ? 4.791 -8.566 11.804 1.00 98.50 152 TYR A O 1
ATOM 1199 N N . PHE A 1 153 ? 5.523 -6.539 11.159 1.00 98.31 153 PHE A N 1
ATOM 1200 C CA . PHE A 1 153 ? 4.581 -6.401 10.056 1.00 98.31 153 PHE A CA 1
ATOM 1201 C C . PHE A 1 153 ? 5.213 -6.979 8.790 1.00 98.31 153 PHE A C 1
ATOM 1203 O O . PHE A 1 153 ? 6.329 -6.599 8.426 1.00 98.31 153 PHE A O 1
ATOM 1210 N N . TYR A 1 154 ? 4.495 -7.872 8.116 1.00 98.12 154 TYR A N 1
ATOM 1211 C CA . TYR A 1 154 ? 4.846 -8.434 6.818 1.00 98.12 154 TYR A CA 1
ATOM 1212 C C . TYR A 1 154 ? 4.022 -7.774 5.720 1.00 98.12 154 TYR A C 1
ATOM 1214 O O . TYR A 1 154 ? 2.795 -7.751 5.785 1.00 98.12 154 TYR A O 1
ATOM 1222 N N . PHE A 1 155 ? 4.712 -7.288 4.697 1.00 98.19 155 PHE A N 1
ATOM 1223 C CA . PHE A 1 155 ? 4.139 -6.738 3.479 1.00 98.19 155 PHE A CA 1
ATOM 1224 C C . PHE A 1 155 ? 4.206 -7.807 2.400 1.00 98.19 155 PHE A C 1
ATOM 1226 O O . PHE A 1 155 ? 5.291 -8.312 2.112 1.00 98.19 155 PHE A O 1
ATOM 1233 N N . PHE A 1 156 ? 3.073 -8.111 1.780 1.00 97.19 156 PHE A N 1
ATOM 1234 C CA . PHE A 1 156 ? 3.019 -8.895 0.549 1.00 97.19 156 PHE A CA 1
ATOM 1235 C C . PHE A 1 156 ? 2.731 -7.927 -0.584 1.00 97.19 156 PHE A C 1
ATOM 1237 O O . PHE A 1 156 ? 1.673 -7.305 -0.574 1.00 97.19 156 PHE A O 1
ATOM 1244 N N . ILE A 1 157 ? 3.681 -7.773 -1.502 1.00 97.25 157 ILE A N 1
ATOM 1245 C CA . ILE A 1 157 ? 3.703 -6.679 -2.479 1.00 97.25 157 ILE A CA 1
ATOM 1246 C C . ILE A 1 157 ? 3.730 -7.223 -3.903 1.00 97.25 157 ILE A C 1
ATOM 1248 O O . ILE A 1 157 ? 4.393 -8.232 -4.157 1.00 97.25 157 ILE A O 1
ATOM 1252 N N . GLY A 1 158 ? 3.048 -6.545 -4.823 1.00 96.81 158 GLY A N 1
ATOM 1253 C CA . GLY A 1 158 ? 3.288 -6.683 -6.254 1.00 96.81 158 GLY A CA 1
ATOM 1254 C C . GLY A 1 158 ? 4.563 -5.943 -6.662 1.00 96.81 158 GLY A C 1
ATOM 1255 O O . GLY A 1 158 ? 4.831 -4.840 -6.175 1.00 96.81 158 GLY A O 1
ATOM 1256 N N . THR A 1 159 ? 5.370 -6.561 -7.525 1.00 97.56 159 THR A N 1
ATOM 1257 C CA . THR A 1 159 ? 6.631 -5.992 -8.024 1.00 97.56 159 THR A CA 1
ATOM 1258 C C . THR A 1 159 ? 6.680 -6.003 -9.549 1.00 97.56 159 THR A C 1
ATOM 1260 O O . THR A 1 159 ? 6.359 -7.010 -10.191 1.00 97.56 159 THR A O 1
ATOM 1263 N N . TYR A 1 160 ? 7.091 -4.870 -10.127 1.00 97.38 160 TYR A N 1
ATOM 1264 C CA . TYR A 1 160 ? 6.949 -4.563 -11.560 1.00 97.38 160 TYR A CA 1
ATOM 1265 C C . TYR A 1 160 ? 8.280 -4.237 -12.246 1.00 97.38 160 TYR A C 1
ATOM 1267 O O . TYR A 1 160 ? 8.317 -3.517 -13.235 1.00 97.38 160 TYR A O 1
ATOM 1275 N N . HIS A 1 161 ? 9.387 -4.732 -11.693 1.00 97.75 161 HIS A N 1
ATOM 1276 C CA . HIS A 1 161 ? 10.748 -4.452 -12.151 1.00 97.75 161 HIS A CA 1
ATOM 1277 C C . HIS A 1 161 ? 10.960 -4.747 -13.646 1.00 97.75 161 HIS A C 1
ATOM 1279 O O . HIS A 1 161 ? 10.420 -5.721 -14.150 1.00 97.75 161 HIS A O 1
ATOM 1285 N N . ARG A 1 162 ? 11.816 -3.999 -14.355 1.00 97.31 162 ARG A N 1
ATOM 1286 C CA . ARG A 1 162 ? 12.175 -4.274 -15.765 1.00 97.31 162 ARG A CA 1
ATOM 1287 C C . ARG A 1 162 ? 12.742 -5.672 -16.033 1.00 97.31 162 ARG A C 1
ATOM 1289 O O . ARG A 1 162 ? 12.657 -6.169 -17.148 1.00 97.31 162 ARG A O 1
ATOM 1296 N N . ASP A 1 163 ? 13.372 -6.265 -15.025 1.00 97.38 163 ASP A N 1
ATOM 1297 C CA . ASP A 1 163 ? 13.835 -7.652 -15.054 1.00 97.38 163 ASP A CA 1
ATOM 1298 C C . ASP A 1 163 ? 12.741 -8.558 -14.491 1.00 97.38 163 ASP A C 1
ATOM 1300 O O . ASP A 1 163 ? 12.410 -8.489 -13.305 1.00 97.38 163 ASP A O 1
ATOM 1304 N N . SER A 1 164 ? 12.226 -9.441 -15.347 1.00 96.56 164 SER A N 1
ATOM 1305 C CA . SER A 1 164 ? 11.253 -10.480 -15.007 1.00 96.56 164 SER A CA 1
ATOM 1306 C C . SER A 1 164 ? 11.632 -11.336 -13.790 1.00 96.56 164 SER A C 1
ATOM 1308 O O . SER A 1 164 ? 10.739 -11.833 -13.103 1.00 96.56 164 SER A O 1
ATOM 1310 N N . SER A 1 165 ? 12.927 -11.493 -13.479 1.00 97.38 165 SER A N 1
ATOM 1311 C CA . SER A 1 165 ? 13.388 -12.263 -12.316 1.00 97.38 165 SER A CA 1
ATOM 1312 C C . SER A 1 165 ? 12.982 -11.638 -10.972 1.00 97.38 165 SER A C 1
ATOM 1314 O O . SER A 1 165 ? 12.901 -12.337 -9.958 1.00 97.38 165 SER A O 1
ATOM 1316 N N . GLU A 1 166 ? 12.651 -10.345 -10.978 1.00 98.12 166 GLU A N 1
ATOM 1317 C CA . GLU A 1 166 ? 12.202 -9.575 -9.817 1.00 98.12 166 GLU A CA 1
ATOM 1318 C C . GLU A 1 166 ? 10.704 -9.244 -9.854 1.00 98.12 166 GLU A C 1
ATOM 1320 O O . GLU A 1 166 ? 10.206 -8.514 -8.995 1.00 98.12 166 GLU A O 1
ATOM 1325 N N . GLN A 1 167 ? 9.955 -9.790 -10.813 1.00 97.62 167 GLN A N 1
ATOM 1326 C CA . GLN A 1 167 ? 8.519 -9.558 -10.932 1.00 97.62 167 GLN A CA 1
ATOM 1327 C C . GLN A 1 167 ? 7.682 -10.644 -10.256 1.00 97.62 167 GLN A C 1
ATOM 1329 O O . GLN A 1 167 ? 7.959 -11.843 -10.360 1.00 97.62 167 GLN A O 1
ATOM 1334 N N . GLY A 1 168 ? 6.575 -10.222 -9.648 1.00 95.94 168 GLY A N 1
ATOM 1335 C CA . GLY A 1 168 ? 5.556 -11.108 -9.095 1.00 95.94 168 GLY A CA 1
ATOM 1336 C C . GLY A 1 168 ? 5.102 -10.651 -7.718 1.00 95.94 168 GLY A C 1
ATOM 1337 O O . GLY A 1 168 ? 4.987 -9.456 -7.462 1.00 95.94 168 GLY A O 1
ATOM 1338 N N . VAL A 1 169 ? 4.839 -11.607 -6.827 1.00 96.88 169 VAL A N 1
ATOM 1339 C CA . VAL A 1 169 ? 4.569 -11.311 -5.415 1.00 96.88 169 VAL A CA 1
ATOM 1340 C C . VAL A 1 169 ? 5.851 -11.482 -4.617 1.00 96.88 169 VAL A C 1
ATOM 1342 O O . VAL A 1 169 ? 6.395 -12.587 -4.549 1.00 96.88 169 VAL A O 1
ATOM 1345 N N . ALA A 1 170 ? 6.303 -10.413 -3.971 1.00 97.44 170 ALA A N 1
ATOM 1346 C CA . ALA A 1 170 ? 7.447 -10.410 -3.067 1.00 97.44 170 ALA A CA 1
ATOM 1347 C C . ALA A 1 170 ? 7.019 -10.123 -1.621 1.00 97.44 170 ALA A C 1
ATOM 1349 O O . ALA A 1 170 ? 5.854 -9.833 -1.334 1.00 97.44 170 ALA A O 1
ATOM 1350 N N . VAL A 1 171 ? 7.976 -10.229 -0.695 1.00 98.19 171 VAL A N 1
ATOM 1351 C CA . VAL A 1 171 ? 7.739 -9.994 0.732 1.00 98.19 171 VAL A CA 1
ATOM 1352 C C . VAL A 1 171 ? 8.755 -9.007 1.284 1.00 98.19 171 VAL A C 1
ATOM 1354 O O . VAL A 1 171 ? 9.955 -9.119 1.028 1.00 98.19 171 VAL A O 1
ATOM 1357 N N . ALA A 1 172 ? 8.277 -8.074 2.098 1.00 98.75 172 ALA A N 1
ATOM 1358 C CA . ALA A 1 172 ? 9.103 -7.257 2.974 1.00 98.75 172 ALA A CA 1
ATOM 1359 C C . ALA A 1 172 ? 8.602 -7.367 4.414 1.00 98.75 172 ALA A C 1
ATOM 1361 O O . ALA A 1 172 ? 7.477 -7.803 4.662 1.00 98.75 172 ALA A O 1
ATOM 1362 N N . ARG A 1 173 ? 9.426 -6.969 5.379 1.00 98.62 173 ARG A N 1
ATOM 1363 C CA . ARG A 1 173 ? 9.002 -6.870 6.775 1.00 98.62 173 ARG A CA 1
ATOM 1364 C C . ARG A 1 173 ? 9.621 -5.677 7.477 1.00 98.62 173 ARG A C 1
ATOM 1366 O O . ARG A 1 173 ? 10.735 -5.278 7.145 1.00 98.62 173 ARG A O 1
ATOM 1373 N N . VAL A 1 174 ? 8.933 -5.168 8.487 1.00 98.69 174 VAL A N 1
ATOM 1374 C CA . VAL A 1 174 ? 9.445 -4.146 9.408 1.00 98.69 174 VAL A CA 1
ATOM 1375 C C . VAL A 1 174 ? 9.161 -4.584 10.844 1.00 98.69 174 VAL A C 1
ATOM 1377 O O . VAL A 1 174 ? 8.091 -5.151 11.084 1.00 98.69 174 VAL A O 1
ATOM 1380 N N . PRO A 1 175 ? 10.087 -4.381 11.800 1.00 98.56 175 PRO A N 1
ATOM 1381 C CA . PRO A 1 175 ? 9.800 -4.665 13.198 1.00 98.56 175 PRO A CA 1
ATOM 1382 C C . PRO A 1 175 ? 8.588 -3.864 13.678 1.00 98.56 175 PRO A C 1
ATOM 1384 O O . PRO A 1 175 ? 8.465 -2.673 13.393 1.00 98.56 175 PRO A O 1
ATOM 1387 N N . TYR A 1 176 ? 7.715 -4.500 14.451 1.00 98.50 176 TYR A N 1
ATOM 1388 C CA . TYR A 1 176 ? 6.555 -3.853 15.065 1.00 98.50 176 TYR A CA 1
ATOM 1389 C C . TYR A 1 176 ? 6.950 -2.643 15.933 1.00 98.50 176 TYR A C 1
ATOM 1391 O O . TYR A 1 176 ? 6.241 -1.637 16.002 1.00 98.50 176 TYR A O 1
ATOM 1399 N N . THR A 1 177 ? 8.123 -2.701 16.564 1.00 98.25 177 THR A N 1
ATOM 1400 C CA . THR A 1 177 ? 8.676 -1.615 17.385 1.00 98.25 177 THR A CA 1
ATOM 1401 C C . THR A 1 177 ? 9.008 -0.353 16.586 1.00 98.25 177 THR A C 1
ATOM 1403 O O . THR A 1 177 ? 9.054 0.724 17.164 1.00 98.25 177 THR A O 1
ATOM 1406 N N . GLU A 1 178 ? 9.188 -0.455 15.268 1.00 98.44 178 GLU A N 1
ATOM 1407 C CA . GLU A 1 178 ? 9.552 0.665 14.388 1.00 98.44 178 GLU A CA 1
ATOM 1408 C C . GLU A 1 178 ? 8.327 1.356 13.758 1.00 98.44 178 GLU A C 1
ATOM 1410 O O . GLU A 1 178 ? 8.474 2.306 12.995 1.00 98.44 178 GLU A O 1
ATOM 1415 N N . ARG A 1 179 ? 7.101 0.907 14.060 1.00 97.31 179 ARG A N 1
ATOM 1416 C CA . ARG A 1 179 ? 5.862 1.355 13.389 1.00 97.31 179 ARG A CA 1
ATOM 1417 C C . ARG A 1 179 ? 5.578 2.858 13.453 1.00 97.31 179 ARG A C 1
ATOM 1419 O O . ARG A 1 179 ? 4.911 3.377 12.566 1.00 97.31 179 ARG A O 1
ATOM 1426 N N . GLN A 1 180 ? 6.091 3.556 14.465 1.00 97.00 180 GLN A N 1
ATOM 1427 C CA . GLN A 1 180 ? 5.936 5.009 14.603 1.00 97.00 180 GLN A CA 1
ATOM 1428 C C . GLN A 1 180 ? 6.938 5.808 13.754 1.00 97.00 180 GLN A C 1
ATOM 1430 O O . GLN A 1 180 ? 6.686 6.969 13.452 1.00 97.00 180 GLN A O 1
ATOM 1435 N N . ASN A 1 181 ? 8.061 5.201 13.353 1.00 97.94 181 ASN A N 1
ATOM 1436 C CA . ASN A 1 181 ? 9.054 5.814 12.470 1.00 97.94 181 ASN A CA 1
ATOM 1437 C C . ASN A 1 181 ? 9.631 4.773 11.483 1.00 97.94 181 ASN A C 1
ATOM 1439 O O . ASN A 1 181 ? 10.800 4.389 11.582 1.00 97.94 181 ASN A O 1
ATOM 1443 N N . PRO A 1 182 ? 8.801 4.261 10.554 1.00 98.25 182 PRO A N 1
ATOM 1444 C CA . PRO A 1 182 ? 9.139 3.098 9.745 1.00 98.25 182 PRO A CA 1
ATOM 1445 C C . PRO A 1 182 ? 10.031 3.420 8.539 1.00 98.25 182 PRO A C 1
ATOM 1447 O O . PRO A 1 182 ? 10.575 2.496 7.941 1.00 98.25 182 PRO A O 1
ATOM 1450 N N . ALA A 1 183 ? 10.198 4.682 8.135 1.00 97.75 183 ALA A N 1
ATOM 1451 C CA . ALA A 1 183 ? 11.009 5.023 6.966 1.00 97.75 183 ALA A CA 1
ATOM 1452 C C . ALA A 1 183 ? 12.455 4.496 7.103 1.00 97.75 183 ALA A C 1
ATOM 1454 O O . ALA A 1 183 ? 13.113 4.658 8.130 1.00 97.75 183 ALA A O 1
ATOM 1455 N N . GLY A 1 184 ? 12.944 3.809 6.066 1.00 98.19 184 GLY A N 1
ATOM 1456 C CA . GLY A 1 184 ? 14.278 3.189 6.050 1.00 98.19 184 GLY A CA 1
ATOM 1457 C C . GLY A 1 184 ? 14.442 1.921 6.907 1.00 98.19 184 GLY A C 1
ATOM 1458 O O . GLY A 1 184 ? 15.514 1.313 6.896 1.00 98.19 184 GLY A O 1
ATOM 1459 N N . LYS A 1 185 ? 13.402 1.491 7.631 1.00 98.62 185 LYS A N 1
ATOM 1460 C CA . LYS A 1 185 ? 13.438 0.319 8.524 1.00 98.62 185 LYS A CA 1
ATOM 1461 C C . LYS A 1 185 ? 13.091 -1.016 7.858 1.00 98.62 185 LYS A C 1
ATOM 1463 O O . LYS A 1 185 ? 13.685 -2.020 8.262 1.00 98.62 185 LYS A O 1
ATOM 1468 N N . PRO A 1 186 ? 12.166 -1.096 6.879 1.00 98.62 186 PRO A N 1
ATOM 1469 C CA . PRO A 1 186 ? 11.825 -2.369 6.276 1.00 98.62 186 PRO A CA 1
ATOM 1470 C C . PRO A 1 186 ? 13.014 -3.043 5.596 1.00 98.62 186 PRO A C 1
ATOM 1472 O O . PRO A 1 186 ? 13.921 -2.393 5.064 1.00 98.62 186 PRO A O 1
ATOM 1475 N N . ARG A 1 187 ? 12.959 -4.373 5.573 1.00 98.81 187 ARG A N 1
ATOM 1476 C CA . ARG A 1 187 ? 13.859 -5.234 4.808 1.00 98.81 187 ARG A CA 1
ATOM 1477 C C . ARG A 1 187 ? 13.055 -6.095 3.847 1.00 98.81 187 ARG A C 1
ATOM 1479 O O . ARG A 1 187 ? 12.062 -6.703 4.252 1.00 98.81 187 ARG A O 1
ATOM 1486 N N . LYS A 1 188 ? 13.489 -6.160 2.593 1.00 98.81 188 LYS A N 1
ATOM 1487 C CA . LYS A 1 188 ? 12.930 -7.038 1.564 1.00 98.81 188 LYS A CA 1
ATOM 1488 C C . LYS A 1 188 ? 13.588 -8.408 1.614 1.00 98.81 188 LYS A C 1
ATOM 1490 O O . LYS A 1 188 ? 14.759 -8.545 1.972 1.00 98.81 188 LYS A O 1
ATOM 1495 N N . TRP A 1 189 ? 12.812 -9.426 1.264 1.00 98.69 189 TRP A N 1
ATOM 1496 C CA . TRP A 1 189 ? 13.331 -10.765 1.045 1.00 98.69 189 TRP A CA 1
ATOM 1497 C C . TRP A 1 189 ? 14.084 -10.820 -0.283 1.00 98.69 189 TRP A C 1
ATOM 1499 O O . TRP A 1 189 ? 13.511 -10.569 -1.344 1.00 98.69 189 TRP A O 1
ATOM 1509 N N . TYR A 1 190 ? 15.358 -11.183 -0.221 1.00 98.50 190 TYR A N 1
ATOM 1510 C CA . TYR A 1 190 ? 16.237 -11.288 -1.374 1.00 98.50 190 TYR A CA 1
ATOM 1511 C C . TYR A 1 190 ? 17.207 -12.450 -1.182 1.00 98.50 190 TYR A C 1
ATOM 1513 O O . TYR A 1 190 ? 17.833 -12.586 -0.132 1.00 98.50 190 TYR A O 1
ATOM 1521 N N . ARG A 1 191 ? 17.299 -13.332 -2.183 1.00 97.31 191 ARG A N 1
ATOM 1522 C CA . ARG A 1 191 ? 18.232 -14.475 -2.222 1.00 97.31 191 ARG A CA 1
ATOM 1523 C C . ARG A 1 191 ? 18.259 -15.308 -0.931 1.00 97.31 191 ARG A C 1
ATOM 1525 O O . ARG A 1 191 ? 19.305 -15.783 -0.498 1.00 97.31 191 ARG A O 1
ATOM 1532 N N . GLY A 1 192 ? 17.090 -15.512 -0.323 1.00 96.88 192 GLY A N 1
ATOM 1533 C CA . GLY A 1 192 ? 16.946 -16.342 0.874 1.00 96.88 192 GLY A CA 1
ATOM 1534 C C . GLY A 1 192 ? 17.171 -15.620 2.207 1.00 96.88 192 GLY A C 1
ATOM 1535 O O . GLY A 1 192 ? 17.247 -16.291 3.237 1.00 96.88 192 GLY A O 1
ATOM 1536 N N . GLN A 1 193 ? 17.311 -14.289 2.210 1.00 98.06 193 GLN A N 1
ATOM 1537 C CA . GLN A 1 193 ? 17.595 -13.493 3.407 1.00 98.06 193 GLN A CA 1
ATOM 1538 C C . GLN A 1 193 ? 16.832 -12.158 3.410 1.00 98.06 193 GLN A C 1
ATOM 1540 O O . GLN A 1 193 ? 16.342 -11.695 2.386 1.00 98.06 193 GLN A O 1
ATOM 1545 N N . TRP A 1 194 ? 16.745 -11.513 4.575 1.00 98.31 194 TRP A N 1
ATOM 1546 C CA . TRP A 1 194 ? 16.193 -10.158 4.735 1.00 98.31 194 TRP A CA 1
ATOM 1547 C C . TRP A 1 194 ? 17.294 -9.098 4.574 1.00 98.31 194 TRP A C 1
ATOM 1549 O O . TRP A 1 194 ? 17.580 -8.358 5.516 1.00 98.31 194 TRP A O 1
ATOM 1559 N N . SER A 1 195 ? 17.979 -9.098 3.429 1.00 97.88 195 SER A N 1
ATOM 1560 C CA . SER A 1 195 ? 19.209 -8.319 3.217 1.00 97.88 195 SER A CA 1
ATOM 1561 C C . SER A 1 195 ? 18.986 -6.967 2.542 1.00 97.88 195 SER A C 1
ATOM 1563 O O . SER A 1 195 ? 19.751 -6.039 2.786 1.00 97.88 195 SER A O 1
ATOM 1565 N N . GLU A 1 196 ? 17.946 -6.840 1.719 1.00 98.56 196 GLU A N 1
ATOM 1566 C CA . GLU A 1 196 ? 17.729 -5.650 0.894 1.00 98.56 196 GLU A CA 1
ATOM 1567 C C . GLU A 1 196 ? 16.940 -4.569 1.648 1.00 98.56 196 GLU A C 1
ATOM 1569 O O . GLU A 1 196 ? 16.024 -4.891 2.417 1.00 98.56 196 GLU A O 1
ATOM 1574 N N . PRO A 1 197 ? 17.256 -3.276 1.459 1.00 98.62 197 PRO A N 1
ATOM 1575 C CA . PRO A 1 197 ? 16.497 -2.192 2.068 1.00 98.62 197 PRO A CA 1
ATOM 1576 C C . PRO A 1 197 ? 15.077 -2.103 1.493 1.00 98.62 197 PRO A C 1
ATOM 1578 O O . PRO A 1 197 ? 14.828 -2.415 0.331 1.00 98.62 197 PRO A O 1
ATOM 1581 N N . GLY A 1 198 ? 14.124 -1.648 2.310 1.00 98.56 198 GLY A N 1
ATOM 1582 C CA . GLY A 1 198 ? 12.741 -1.443 1.884 1.00 98.56 198 GLY A CA 1
ATOM 1583 C C . GLY A 1 198 ? 12.623 -0.496 0.689 1.00 98.56 198 GLY A C 1
ATOM 1584 O O . GLY A 1 198 ? 12.093 -0.874 -0.357 1.00 98.56 198 GLY A O 1
ATOM 1585 N N . ALA A 1 199 ? 13.163 0.712 0.818 1.00 98.06 199 ALA A N 1
ATOM 1586 C CA . ALA A 1 199 ? 13.292 1.654 -0.287 1.00 98.06 199 ALA A CA 1
ATOM 1587 C C . ALA A 1 199 ? 14.562 1.361 -1.097 1.00 98.06 199 ALA A C 1
ATOM 1589 O O . ALA A 1 199 ? 15.634 1.176 -0.521 1.00 98.06 199 ALA A O 1
ATOM 1590 N N . GLY A 1 200 ? 14.432 1.286 -2.421 1.00 98.00 200 GLY A N 1
ATOM 1591 C CA . GLY A 1 200 ? 15.552 1.122 -3.349 1.00 98.00 200 GLY A CA 1
ATOM 1592 C C . GLY A 1 200 ? 16.182 -0.273 -3.411 1.00 98.00 200 GLY A C 1
ATOM 1593 O O . GLY A 1 200 ? 17.070 -0.470 -4.226 1.00 98.00 200 GLY A O 1
ATOM 1594 N N . GLY A 1 201 ? 15.763 -1.231 -2.577 1.00 98.19 201 GLY A N 1
ATOM 1595 C CA . GLY A 1 201 ? 16.318 -2.590 -2.586 1.00 98.19 201 GLY A CA 1
ATOM 1596 C C . GLY A 1 201 ? 15.655 -3.539 -3.584 1.00 98.19 201 GLY A C 1
ATOM 1597 O O . GLY A 1 201 ? 14.478 -3.375 -3.928 1.00 98.19 201 GLY A O 1
ATOM 1598 N N . HIS A 1 202 ? 16.393 -4.570 -3.978 1.00 98.56 202 HIS A N 1
ATOM 1599 C CA . HIS A 1 202 ? 15.935 -5.639 -4.869 1.00 98.56 202 HIS A CA 1
ATOM 1600 C C . HIS A 1 202 ? 15.045 -6.666 -4.145 1.00 98.56 202 HIS A C 1
ATOM 1602 O O . HIS A 1 202 ? 14.938 -6.682 -2.912 1.00 98.56 202 HIS A O 1
ATOM 1608 N N . VAL A 1 203 ? 14.378 -7.541 -4.904 1.00 98.56 203 VAL A N 1
ATOM 1609 C CA . VAL A 1 203 ? 13.501 -8.595 -4.360 1.00 98.56 203 VAL A CA 1
ATOM 1610 C C . VAL A 1 203 ? 13.770 -9.966 -4.969 1.00 98.56 203 VAL A C 1
ATOM 1612 O O . VAL A 1 203 ? 14.248 -10.113 -6.085 1.00 98.56 203 VAL A O 1
ATOM 1615 N N . THR A 1 204 ? 13.452 -11.019 -4.220 1.00 98.44 204 THR A N 1
ATOM 1616 C CA . THR A 1 204 ? 13.222 -12.349 -4.790 1.00 98.44 204 THR A CA 1
ATOM 1617 C C . THR A 1 204 ? 11.744 -12.685 -4.610 1.00 98.44 204 THR A C 1
ATOM 1619 O O . THR A 1 204 ? 11.326 -12.913 -3.468 1.00 98.44 204 THR A O 1
ATOM 1622 N N . PRO A 1 205 ? 10.945 -12.705 -5.693 1.00 97.19 205 PRO A N 1
ATOM 1623 C CA . PRO A 1 205 ? 9.529 -13.037 -5.617 1.00 97.19 205 PRO A CA 1
ATOM 1624 C C . PRO A 1 205 ? 9.305 -14.423 -5.003 1.00 97.19 205 PRO A C 1
ATOM 1626 O O . PRO A 1 205 ? 9.978 -15.395 -5.349 1.00 97.19 205 PRO A O 1
ATOM 1629 N N . ILE A 1 206 ? 8.331 -14.524 -4.099 1.00 95.38 206 ILE A N 1
ATOM 1630 C CA . ILE A 1 206 ? 7.851 -15.806 -3.565 1.00 95.38 206 ILE A CA 1
ATOM 1631 C C . ILE A 1 206 ? 6.859 -16.479 -4.522 1.00 95.38 206 ILE A C 1
ATOM 1633 O O . ILE A 1 206 ? 6.732 -17.702 -4.517 1.00 95.38 206 ILE A O 1
ATOM 1637 N N . PHE A 1 207 ? 6.205 -15.686 -5.375 1.00 94.94 207 PHE A N 1
ATOM 1638 C CA . PHE A 1 207 ? 5.448 -16.156 -6.529 1.00 94.94 207 PHE A CA 1
ATOM 1639 C C . PHE A 1 207 ? 5.906 -15.362 -7.755 1.00 94.94 207 PHE A C 1
ATOM 1641 O O . PHE A 1 207 ? 5.461 -14.224 -7.916 1.00 94.94 207 PHE A O 1
ATOM 1648 N N . PRO A 1 208 ? 6.813 -15.910 -8.582 1.00 95.88 208 PRO A N 1
ATOM 1649 C CA . PRO A 1 208 ? 7.288 -15.217 -9.771 1.00 95.88 208 PRO A CA 1
ATOM 1650 C C . PRO A 1 208 ? 6.188 -15.133 -10.833 1.00 95.88 208 PRO A C 1
ATOM 1652 O O . PRO A 1 208 ? 5.267 -15.958 -10.862 1.00 95.88 208 PRO A O 1
ATOM 1655 N N . VAL A 1 209 ? 6.304 -14.153 -11.726 1.00 95.19 209 VAL A N 1
ATOM 1656 C CA . VAL A 1 209 ? 5.465 -14.082 -12.928 1.00 95.19 209 VAL A CA 1
ATOM 1657 C C . VAL A 1 209 ? 5.688 -15.290 -13.836 1.00 95.19 209 VAL A C 1
ATOM 1659 O O . VAL A 1 209 ? 6.770 -15.878 -13.877 1.00 95.19 209 VAL A O 1
ATOM 1662 N N . LYS A 1 210 ? 4.654 -15.658 -14.595 1.00 93.81 210 LYS A N 1
ATOM 1663 C CA . LYS A 1 210 ? 4.779 -16.639 -15.679 1.00 93.81 210 LYS A CA 1
ATOM 1664 C C . LYS A 1 210 ? 5.090 -15.956 -17.009 1.00 93.81 210 LYS A C 1
ATOM 1666 O O . LYS A 1 210 ? 5.888 -16.478 -17.785 1.00 93.81 210 LYS A O 1
ATOM 1671 N N . THR A 1 211 ? 4.480 -14.798 -17.246 1.00 93.75 211 THR A N 1
ATOM 1672 C CA . THR A 1 211 ? 4.796 -13.905 -18.363 1.00 93.75 211 THR A CA 1
ATOM 1673 C C . THR A 1 211 ? 4.958 -12.493 -17.821 1.00 93.75 211 THR A C 1
ATOM 1675 O O . THR A 1 211 ? 4.119 -12.033 -17.050 1.00 93.75 211 THR A O 1
ATOM 1678 N N . ASP A 1 212 ? 6.052 -11.853 -18.227 1.00 92.75 212 ASP A N 1
ATOM 1679 C CA . ASP A 1 212 ? 6.500 -10.529 -17.793 1.00 92.75 212 ASP A CA 1
ATOM 1680 C C . ASP A 1 212 ? 5.404 -9.452 -17.952 1.00 92.75 212 ASP A C 1
ATOM 1682 O O . ASP A 1 212 ? 4.712 -9.399 -18.972 1.00 92.75 212 ASP A O 1
ATOM 1686 N N . TRP A 1 213 ? 5.270 -8.578 -16.950 1.00 94.44 213 TRP A N 1
ATOM 1687 C CA . TRP A 1 213 ? 4.378 -7.413 -16.931 1.00 94.44 213 TRP A CA 1
ATOM 1688 C C . TRP A 1 213 ? 4.561 -6.440 -18.098 1.00 94.44 213 TRP A C 1
ATOM 1690 O O . TRP A 1 213 ? 3.632 -5.704 -18.435 1.00 94.44 213 TRP A O 1
ATOM 1700 N N . ASN A 1 214 ? 5.746 -6.431 -18.704 1.00 94.25 214 ASN A N 1
ATOM 1701 C CA . ASN A 1 214 ? 6.128 -5.576 -19.817 1.00 94.25 214 ASN A CA 1
ATOM 1702 C C . ASN A 1 214 ? 5.591 -6.045 -21.167 1.00 94.25 214 ASN A C 1
ATOM 1704 O O . ASN A 1 214 ? 5.762 -5.352 -22.170 1.00 94.25 214 ASN A O 1
ATOM 1708 N N . HIS A 1 215 ? 4.943 -7.206 -21.193 1.00 91.44 215 HIS A N 1
ATOM 1709 C CA . HIS A 1 215 ? 4.346 -7.798 -22.375 1.00 91.44 215 HIS A CA 1
ATOM 1710 C C . HIS A 1 215 ? 2.828 -7.581 -22.390 1.00 91.44 215 HIS A C 1
ATOM 1712 O O . HIS A 1 215 ? 2.154 -7.657 -21.361 1.00 91.44 215 HIS A O 1
ATOM 1718 N N . LYS A 1 216 ? 2.240 -7.384 -23.575 1.00 87.94 216 LYS A N 1
ATOM 1719 C CA . LYS A 1 216 ? 0.778 -7.222 -23.735 1.00 87.94 216 LYS A CA 1
ATOM 1720 C C . LYS A 1 216 ? -0.062 -8.413 -23.261 1.00 87.94 216 LYS A C 1
ATOM 1722 O O . LYS A 1 216 ? -1.280 -8.286 -23.143 1.00 87.94 216 LYS A O 1
ATOM 1727 N N . ASP A 1 217 ? 0.560 -9.575 -23.102 1.00 89.25 217 ASP A N 1
ATOM 1728 C CA . ASP A 1 217 ? -0.032 -10.843 -22.682 1.00 89.25 217 ASP A CA 1
ATOM 1729 C C . ASP A 1 217 ? 0.492 -11.317 -21.317 1.00 89.25 217 ASP A C 1
ATOM 1731 O O . ASP A 1 217 ? 0.548 -12.520 -21.065 1.00 89.25 217 ASP A O 1
ATOM 1735 N N . ALA A 1 218 ? 0.843 -10.369 -20.438 1.00 91.06 218 ALA A N 1
ATOM 1736 C CA . ALA A 1 218 ? 1.247 -10.624 -19.059 1.00 91.06 218 ALA A CA 1
ATOM 1737 C C . ALA A 1 218 ? 0.335 -11.643 -18.338 1.00 91.06 218 ALA A C 1
ATOM 1739 O O . ALA A 1 218 ? -0.902 -11.590 -18.412 1.00 91.06 218 ALA A O 1
ATOM 1740 N N . ASP A 1 219 ? 0.983 -12.568 -17.623 1.00 91.38 219 ASP A N 1
ATOM 1741 C CA . ASP A 1 219 ? 0.382 -13.677 -16.873 1.00 91.38 219 ASP A CA 1
ATOM 1742 C C . ASP A 1 219 ? 1.060 -13.725 -15.500 1.00 91.38 219 ASP A C 1
ATOM 1744 O O . ASP A 1 219 ? 2.150 -14.287 -15.326 1.00 91.38 219 ASP A O 1
ATOM 1748 N N . ALA A 1 220 ? 0.431 -13.048 -14.541 1.00 90.12 220 ALA A N 1
ATOM 1749 C CA . ALA A 1 220 ? 1.011 -12.731 -13.247 1.00 90.12 220 ALA A CA 1
ATOM 1750 C C . ALA A 1 220 ? -0.057 -12.669 -12.143 1.00 90.12 220 ALA A C 1
ATOM 1752 O O . ALA A 1 220 ? -1.246 -12.431 -12.385 1.00 90.12 220 ALA A O 1
ATOM 1753 N N . PHE A 1 221 ? 0.381 -12.870 -10.899 1.00 87.88 221 PHE A N 1
ATOM 1754 C CA . PHE A 1 221 ? -0.428 -12.536 -9.731 1.00 87.88 221 PHE A CA 1
ATOM 1755 C C . PHE A 1 221 ? -0.291 -11.045 -9.419 1.00 87.88 221 PHE A C 1
ATOM 1757 O O . PHE A 1 221 ? 0.818 -10.515 -9.418 1.00 87.88 221 PHE A O 1
ATOM 1764 N N . TRP A 1 222 ? -1.415 -10.399 -9.119 1.00 86.12 222 TRP A N 1
ATOM 1765 C CA . TRP A 1 222 ? -1.509 -8.975 -8.798 1.00 86.12 222 TRP A CA 1
ATOM 1766 C C . TRP A 1 222 ? -2.304 -8.778 -7.506 1.00 86.12 222 TRP A C 1
ATOM 1768 O O . TRP A 1 222 ? -3.172 -9.597 -7.204 1.00 86.12 222 TRP A O 1
ATOM 1778 N N . GLY A 1 223 ? -2.013 -7.725 -6.736 1.00 82.62 223 GLY A N 1
ATOM 1779 C CA . GLY A 1 223 ? -2.773 -7.365 -5.534 1.00 82.62 223 GLY A CA 1
ATOM 1780 C C . GLY A 1 223 ? -2.880 -8.502 -4.519 1.00 82.62 223 GLY A C 1
ATOM 1781 O O . GLY A 1 223 ? -3.923 -9.152 -4.399 1.00 82.62 223 GLY A O 1
ATOM 1782 N N . ALA A 1 224 ? -1.796 -8.778 -3.790 1.00 86.44 224 ALA A N 1
ATOM 1783 C CA . ALA A 1 224 ? -1.829 -9.810 -2.758 1.00 86.44 224 ALA A CA 1
ATOM 1784 C C . ALA A 1 224 ? -2.856 -9.457 -1.665 1.00 86.44 224 ALA A C 1
ATOM 1786 O O . ALA A 1 224 ? -2.931 -8.319 -1.202 1.00 86.44 224 ALA A O 1
ATOM 1787 N N . SER A 1 225 ? -3.635 -10.451 -1.230 1.00 85.06 225 SER A N 1
ATOM 1788 C CA . SER A 1 225 ? -4.585 -10.320 -0.125 1.00 85.06 225 SER A CA 1
ATOM 1789 C C . SER A 1 225 ? -4.450 -11.515 0.813 1.00 85.06 225 SER A C 1
ATOM 1791 O O . SER A 1 225 ? -5.004 -12.592 0.590 1.00 85.06 225 SER A O 1
ATOM 1793 N N . VAL A 1 226 ? -3.674 -11.338 1.875 1.00 84.38 226 VAL A N 1
ATOM 1794 C CA . VAL A 1 226 ? -3.475 -12.333 2.934 1.00 84.38 226 VAL A CA 1
ATOM 1795 C C . VAL A 1 226 ? -4.218 -11.855 4.173 1.00 84.38 226 VAL A C 1
ATOM 1797 O O . VAL A 1 226 ? -4.090 -10.689 4.538 1.00 84.38 226 VAL A O 1
ATOM 1800 N N . HIS A 1 227 ? -5.012 -12.731 4.786 1.00 77.25 227 HIS A N 1
ATOM 1801 C CA . HIS A 1 227 ? -5.725 -12.433 6.025 1.00 77.25 227 HIS A CA 1
ATOM 1802 C C . HIS A 1 227 ? -5.944 -13.690 6.866 1.00 77.25 227 HIS A C 1
ATOM 1804 O O . HIS A 1 227 ? -6.170 -14.787 6.342 1.00 77.25 227 HIS A O 1
ATOM 1810 N N . TRP A 1 228 ? -6.007 -13.501 8.181 1.00 76.50 228 TRP A N 1
ATOM 1811 C CA . TRP A 1 228 ? -6.356 -14.570 9.101 1.00 76.50 228 TRP A CA 1
ATOM 1812 C C . TRP A 1 228 ? -7.821 -14.975 8.943 1.00 76.50 228 TRP A C 1
ATOM 1814 O O . TRP A 1 228 ? -8.737 -14.153 9.049 1.00 76.50 228 TRP A O 1
ATOM 1824 N N . ASN A 1 229 ? -8.065 -16.268 8.738 1.00 75.06 229 ASN A N 1
ATOM 1825 C CA . ASN A 1 229 ? -9.410 -16.815 8.709 1.00 75.06 229 ASN A CA 1
ATOM 1826 C C . ASN A 1 229 ? -9.733 -17.484 10.049 1.00 75.06 229 ASN A C 1
ATOM 1828 O O . ASN A 1 229 ? -9.326 -18.616 10.309 1.00 75.06 229 ASN A O 1
ATOM 1832 N N . SER A 1 230 ? -10.520 -16.806 10.885 1.00 72.38 230 SER A N 1
ATOM 1833 C CA . SER A 1 230 ? -10.899 -17.297 12.218 1.00 72.38 230 SER A CA 1
ATOM 1834 C C . SER A 1 230 ? -11.765 -18.559 12.193 1.00 72.38 230 SER A C 1
ATOM 1836 O O . SER A 1 230 ? -11.698 -19.361 13.120 1.00 72.38 230 SER A O 1
ATOM 1838 N N . HIS A 1 231 ? -12.544 -18.782 11.130 1.00 70.69 231 HIS A N 1
ATOM 1839 C CA . HIS A 1 231 ? -13.342 -20.000 10.975 1.00 70.69 231 HIS A CA 1
ATOM 1840 C C . HIS A 1 231 ? -12.463 -21.226 10.693 1.00 70.69 231 HIS A C 1
ATOM 1842 O O . HIS A 1 231 ? -12.754 -22.325 11.160 1.00 70.69 231 HIS A O 1
ATOM 1848 N N . LEU A 1 232 ? -11.391 -21.035 9.922 1.00 73.06 232 LEU A N 1
ATOM 1849 C CA . LEU A 1 232 ? -10.457 -22.094 9.546 1.00 73.06 232 LEU A CA 1
ATOM 1850 C C . LEU A 1 232 ? -9.259 -22.214 10.505 1.00 73.06 232 LEU A C 1
ATOM 1852 O O . LEU A 1 232 ? -8.570 -23.231 10.478 1.00 73.06 232 LEU A O 1
ATOM 1856 N N . ASN A 1 233 ? -9.028 -21.203 11.348 1.00 74.00 233 ASN A N 1
ATOM 1857 C CA . ASN A 1 233 ? -7.880 -21.080 12.249 1.00 74.00 233 ASN A CA 1
ATOM 1858 C C . ASN A 1 233 ? -6.533 -21.209 11.508 1.00 74.00 233 ASN A C 1
ATOM 1860 O O . ASN A 1 233 ? -5.632 -21.934 11.941 1.00 74.00 233 ASN A O 1
ATOM 1864 N N . LEU A 1 234 ? -6.438 -20.545 10.352 1.00 64.31 234 LEU A N 1
ATOM 1865 C CA . LEU A 1 234 ? -5.262 -20.498 9.483 1.00 64.31 234 LEU A CA 1
ATOM 1866 C C . LEU A 1 234 ? -5.239 -19.198 8.670 1.00 64.31 234 LEU A C 1
ATOM 1868 O O . LEU A 1 234 ? -6.288 -18.604 8.409 1.00 64.31 234 LEU A O 1
ATOM 1872 N N . GLU A 1 235 ? -4.049 -18.791 8.230 1.00 60.69 235 GLU A N 1
ATOM 1873 C CA . GLU A 1 235 ? -3.899 -17.704 7.260 1.00 60.69 235 GLU A CA 1
ATOM 1874 C C . GLU A 1 235 ? -4.464 -18.126 5.904 1.00 60.69 235 GLU A C 1
ATOM 1876 O O . GLU A 1 235 ? -4.068 -19.146 5.331 1.00 60.69 235 GLU A O 1
ATOM 1881 N N . ALA A 1 236 ? -5.392 -17.333 5.379 1.00 56.25 236 ALA A N 1
ATOM 1882 C CA . ALA A 1 236 ? -5.947 -17.506 4.052 1.00 56.25 236 ALA A CA 1
ATOM 1883 C C . ALA A 1 236 ? -5.355 -16.444 3.117 1.00 56.25 236 ALA A C 1
ATOM 1885 O O . ALA A 1 236 ? -5.645 -15.254 3.223 1.00 56.25 236 ALA A O 1
ATOM 1886 N N . GLY A 1 237 ? -4.538 -16.888 2.163 1.00 50.31 237 GLY A N 1
ATOM 1887 C CA . GLY A 1 237 ? -4.099 -16.062 1.043 1.00 50.31 237 GLY A CA 1
ATOM 1888 C C . GLY A 1 237 ? -5.079 -16.158 -0.124 1.00 50.31 237 GLY A C 1
ATOM 1889 O O . GLY A 1 237 ? -5.446 -17.254 -0.552 1.00 50.31 237 GLY A O 1
ATOM 1890 N N . ARG A 1 238 ? -5.486 -15.014 -0.669 1.00 53.25 238 ARG A N 1
ATOM 1891 C CA . ARG A 1 238 ? -6.045 -14.887 -2.015 1.00 53.25 238 ARG A CA 1
ATOM 1892 C C . ARG A 1 238 ? -5.106 -14.006 -2.833 1.00 53.25 238 ARG A C 1
ATOM 1894 O O . ARG A 1 238 ? -4.703 -12.936 -2.394 1.00 53.25 238 ARG A O 1
ATOM 1901 N N . TYR A 1 239 ? -4.788 -14.462 -4.034 1.00 46.03 239 TYR A N 1
ATOM 1902 C CA . TYR A 1 239 ? -4.073 -13.680 -5.036 1.00 46.03 239 TYR A CA 1
ATOM 1903 C C . TYR A 1 239 ? -5.036 -13.449 -6.195 1.00 46.03 239 TYR A C 1
ATOM 1905 O O . TYR A 1 239 ? -5.710 -14.397 -6.619 1.00 46.03 239 TYR A O 1
ATOM 1913 N N . LEU A 1 240 ? -5.142 -12.216 -6.696 1.00 50.16 240 LEU A N 1
ATOM 1914 C CA . LEU A 1 240 ? -5.841 -11.995 -7.956 1.00 50.16 240 LEU A CA 1
ATOM 1915 C C . LEU A 1 240 ? -4.915 -12.485 -9.071 1.00 50.16 240 LEU A C 1
ATOM 1917 O O . LEU A 1 240 ? -3.792 -12.015 -9.229 1.00 50.16 240 LEU A O 1
ATOM 1921 N N . HIS A 1 241 ? -5.366 -13.484 -9.826 1.00 38.66 241 HIS A N 1
ATOM 1922 C CA . HIS A 1 241 ? -4.697 -13.885 -11.060 1.00 38.66 241 HIS A CA 1
ATOM 1923 C C . HIS A 1 241 ? -5.150 -12.915 -12.144 1.00 38.66 241 HIS A C 1
ATOM 1925 O O . HIS A 1 241 ? -6.313 -12.961 -12.555 1.00 38.66 241 HIS A O 1
ATOM 1931 N N . GLN A 1 242 ? -4.258 -12.036 -12.599 1.00 43.94 242 GLN A N 1
ATOM 1932 C CA . GLN A 1 242 ? -4.552 -11.192 -13.746 1.00 43.94 242 GLN A CA 1
ATOM 1933 C C . GLN A 1 242 ? -4.028 -11.854 -15.019 1.00 43.94 242 GLN A C 1
ATOM 1935 O O . GLN A 1 242 ? -2.852 -12.179 -15.146 1.00 43.94 242 GLN A O 1
ATOM 1940 N N . LEU A 1 243 ? -4.934 -12.044 -15.975 1.00 38.12 243 LEU A N 1
ATOM 1941 C CA . LEU A 1 243 ? -4.580 -12.245 -17.373 1.00 38.12 243 LEU A CA 1
ATOM 1942 C C . LEU A 1 243 ? -4.827 -10.910 -18.060 1.00 38.12 243 LEU A C 1
ATOM 1944 O O . LEU A 1 243 ? -5.986 -10.495 -18.176 1.00 38.12 243 LEU A O 1
ATOM 1948 N N . GLN A 1 244 ? -3.774 -10.226 -18.500 1.00 39.78 244 GLN A N 1
ATOM 1949 C CA . GLN A 1 244 ? -3.947 -9.016 -19.294 1.00 39.78 244 GLN A CA 1
ATOM 1950 C C . GLN A 1 244 ? -4.468 -9.434 -20.675 1.00 39.78 244 GLN A C 1
ATOM 1952 O O . GLN A 1 244 ? -3.728 -9.855 -21.558 1.00 39.78 244 GLN A O 1
ATOM 1957 N N . GLN A 1 245 ? -5.793 -9.410 -20.850 1.00 32.38 245 GLN A N 1
ATOM 1958 C CA . GLN A 1 245 ? -6.415 -9.631 -22.153 1.00 32.38 245 GLN A CA 1
ATOM 1959 C C . GLN A 1 245 ? -6.699 -8.294 -22.826 1.00 32.38 245 GLN A C 1
ATOM 1961 O O . GLN A 1 245 ? -7.175 -7.355 -22.191 1.00 32.38 245 GLN A O 1
ATOM 1966 N N . ARG A 1 246 ? -6.424 -8.243 -24.138 1.00 30.97 246 ARG A N 1
ATOM 1967 C CA . ARG A 1 246 ? -6.666 -7.089 -25.016 1.00 30.97 246 ARG A CA 1
ATOM 1968 C C . ARG A 1 246 ? -7.996 -6.395 -24.685 1.00 30.97 246 ARG A C 1
ATOM 1970 O O . ARG A 1 246 ? -9.011 -7.096 -24.580 1.00 30.97 246 ARG A O 1
ATOM 1977 N N . PRO A 1 247 ? -8.055 -5.051 -24.670 1.00 31.02 247 PRO A N 1
ATOM 1978 C CA . PRO A 1 247 ? -9.334 -4.359 -24.703 1.00 31.02 247 PRO A CA 1
ATOM 1979 C C . PRO A 1 247 ? -10.091 -4.823 -25.961 1.00 31.02 247 PRO A C 1
ATOM 1981 O O . PRO A 1 247 ? -9.634 -4.608 -27.082 1.00 31.02 247 PRO A O 1
ATOM 1984 N N . GLY A 1 248 ? -11.209 -5.538 -25.791 1.00 34.81 248 GLY A N 1
ATOM 1985 C CA . GLY A 1 248 ? -12.126 -5.870 -26.891 1.00 34.81 248 GLY A CA 1
ATOM 1986 C C . GLY A 1 248 ? -12.183 -7.319 -27.401 1.00 34.81 248 GLY A C 1
ATOM 1987 O O . GLY A 1 248 ? -12.841 -7.551 -28.413 1.00 34.81 248 GLY A O 1
ATOM 1988 N N . ARG A 1 249 ? -11.586 -8.324 -26.743 1.00 28.89 249 ARG A N 1
ATOM 1989 C CA . ARG A 1 249 ? -11.883 -9.741 -27.068 1.00 28.89 249 ARG A CA 1
ATOM 1990 C C . ARG A 1 249 ? -12.275 -10.546 -25.836 1.00 28.89 249 ARG A C 1
ATOM 1992 O O . ARG A 1 249 ? -11.457 -11.243 -25.251 1.00 28.89 249 ARG A O 1
ATOM 1999 N N . SER A 1 250 ? -13.564 -10.539 -25.505 1.00 29.30 250 SER A N 1
ATOM 2000 C CA . SER A 1 250 ? -14.137 -11.649 -24.751 1.00 29.30 250 SER A CA 1
ATOM 2001 C C . SER A 1 250 ? -14.101 -12.896 -25.642 1.00 29.30 250 SER A C 1
ATOM 2003 O O . SER A 1 250 ? -14.762 -12.968 -26.678 1.00 29.30 250 SER A O 1
ATOM 2005 N N . ARG A 1 251 ? -13.311 -13.910 -25.273 1.00 28.25 251 ARG A N 1
ATOM 2006 C CA . ARG A 1 251 ? -13.531 -15.256 -25.817 1.00 28.25 251 ARG A CA 1
ATOM 2007 C C . ARG A 1 251 ? -14.819 -15.792 -25.199 1.00 28.25 251 ARG A C 1
ATOM 2009 O O . ARG A 1 251 ? -14.817 -16.360 -24.111 1.00 28.25 251 ARG A O 1
ATOM 2016 N N . ARG A 1 252 ? -15.930 -15.581 -25.903 1.00 27.38 252 ARG A N 1
ATOM 2017 C CA . ARG A 1 252 ? -17.187 -16.298 -25.684 1.00 27.38 252 ARG A CA 1
ATOM 2018 C C . ARG A 1 252 ? -16.908 -17.777 -25.964 1.00 27.38 252 ARG A C 1
ATOM 2020 O O . ARG A 1 252 ? -16.676 -18.159 -27.107 1.00 27.38 252 ARG A O 1
ATOM 2027 N N . LEU A 1 253 ? -16.891 -18.610 -24.927 1.00 28.20 253 LEU A N 1
ATOM 2028 C CA . LEU A 1 253 ? -17.121 -20.045 -25.086 1.00 28.20 253 LEU A CA 1
ATOM 2029 C C . LEU A 1 253 ? -18.617 -20.209 -25.379 1.00 28.20 253 LEU A C 1
ATOM 2031 O O . LEU A 1 253 ? -19.426 -20.396 -24.477 1.00 28.20 253 LEU A O 1
ATOM 2035 N N . GLU A 1 254 ? -18.994 -20.025 -26.642 1.00 28.38 254 GLU A N 1
ATOM 2036 C CA . GLU A 1 254 ? -20.350 -20.272 -27.125 1.00 28.38 254 GLU A CA 1
ATOM 2037 C C . GLU A 1 254 ? -20.498 -21.733 -27.557 1.00 28.38 254 GLU A C 1
ATOM 2039 O O . GLU A 1 254 ? -19.786 -22.216 -28.437 1.00 28.38 254 GLU A O 1
ATOM 2044 N N . ARG A 1 255 ? -21.484 -22.418 -26.972 1.00 27.36 255 ARG A N 1
ATOM 2045 C CA . ARG A 1 255 ? -22.306 -23.379 -27.711 1.00 27.36 255 ARG A CA 1
ATOM 2046 C C . ARG A 1 255 ? -23.553 -22.618 -28.188 1.00 27.36 255 ARG A C 1
ATOM 2048 O O . ARG A 1 255 ? -24.205 -21.952 -27.391 1.00 27.36 255 ARG A O 1
ATOM 2055 N N . THR A 1 256 ? -23.797 -22.679 -29.492 1.00 26.64 256 THR A N 1
ATOM 2056 C CA . THR A 1 256 ? -24.897 -22.110 -30.307 1.00 26.64 256 THR A CA 1
ATOM 2057 C C . THR A 1 256 ? -26.256 -22.818 -30.070 1.00 26.64 256 THR A C 1
ATOM 2059 O O . THR A 1 256 ? -26.228 -23.820 -29.349 1.00 26.64 256 THR A O 1
ATOM 2062 N N . PRO A 1 257 ? -27.423 -22.412 -30.671 1.00 35.94 257 PRO A N 1
ATOM 2063 C CA . PRO A 1 257 ? -27.659 -21.458 -31.793 1.00 35.94 257 PRO A CA 1
ATOM 2064 C C . PRO A 1 257 ? -28.867 -20.457 -31.711 1.00 35.94 257 PRO A C 1
ATOM 2066 O O . PRO A 1 257 ? -29.807 -20.692 -30.967 1.00 35.94 257 PRO A O 1
ATOM 2069 N N . LYS A 1 258 ? -28.806 -19.412 -32.584 1.00 26.86 258 LYS A N 1
ATOM 2070 C CA . LYS A 1 258 ? -29.835 -18.632 -33.370 1.00 26.86 258 LYS A CA 1
ATOM 2071 C C . LYS A 1 258 ? -31.150 -18.166 -32.681 1.00 26.86 258 LYS A C 1
ATOM 2073 O O . LYS A 1 258 ? -31.802 -18.966 -32.036 1.00 26.86 258 LYS A O 1
ATOM 2078 N N . ASP A 1 259 ? -31.631 -16.913 -32.771 1.00 27.50 259 ASP A N 1
ATOM 2079 C CA . ASP A 1 259 ? -31.996 -16.091 -33.959 1.00 27.50 259 ASP A CA 1
ATOM 2080 C C . ASP A 1 259 ? -32.156 -14.565 -33.593 1.00 27.50 259 ASP A C 1
ATOM 2082 O O . ASP A 1 259 ? -32.126 -14.241 -32.402 1.00 27.50 259 ASP A O 1
ATOM 2086 N N . PRO A 1 260 ? -32.274 -13.606 -34.551 1.00 30.64 260 PRO A N 1
ATOM 2087 C CA . PRO A 1 260 ? -31.884 -12.194 -34.402 1.00 30.64 260 PRO A CA 1
ATOM 2088 C C . PRO A 1 260 ? -33.035 -11.203 -34.130 1.00 30.64 260 PRO A C 1
ATOM 2090 O O . PRO A 1 260 ? -34.152 -11.366 -34.609 1.00 30.64 260 PRO A O 1
ATOM 2093 N N . GLY A 1 261 ? -32.728 -10.079 -33.467 1.00 22.70 261 GLY A N 1
ATOM 2094 C CA . GLY A 1 261 ? -33.659 -8.949 -33.381 1.00 22.70 261 GLY A CA 1
ATOM 2095 C C . GLY A 1 261 ? -33.140 -7.715 -32.632 1.00 22.70 261 GLY A C 1
ATOM 2096 O O . GLY A 1 261 ? -33.056 -7.706 -31.414 1.00 22.70 261 GLY A O 1
ATOM 2097 N N . SER A 1 262 ? -32.885 -6.649 -33.396 1.00 26.06 262 SER A N 1
ATOM 2098 C CA . SER A 1 262 ? -32.823 -5.220 -33.022 1.00 26.06 262 SER A CA 1
ATOM 2099 C C . SER A 1 262 ? -31.650 -4.643 -32.194 1.00 26.06 262 SER A C 1
ATOM 2101 O O . SER A 1 262 ? -31.517 -4.847 -30.997 1.00 26.06 262 SER A O 1
ATOM 2103 N N . ARG A 1 263 ? -30.877 -3.825 -32.930 1.00 25.64 263 ARG A N 1
ATOM 2104 C CA . ARG A 1 263 ? -30.409 -2.435 -32.706 1.00 25.64 263 ARG A CA 1
ATOM 2105 C C . ARG A 1 263 ? -29.570 -2.055 -31.469 1.00 25.64 263 ARG A C 1
ATOM 2107 O O . ARG A 1 263 ? -29.848 -2.377 -30.327 1.00 25.64 263 ARG A O 1
ATOM 2114 N N . ARG A 1 264 ? -28.506 -1.322 -31.821 1.00 25.23 264 ARG A N 1
ATOM 2115 C CA . ARG A 1 264 ? -27.369 -0.819 -31.047 1.00 25.23 264 ARG A CA 1
ATOM 2116 C C . ARG A 1 264 ? -27.777 0.330 -30.128 1.00 25.23 264 ARG A C 1
ATOM 2118 O O . ARG A 1 264 ? -28.436 1.238 -30.610 1.00 25.23 264 ARG A O 1
ATOM 2125 N N . ASP A 1 265 ? -27.213 0.338 -28.923 1.00 23.84 265 ASP A N 1
ATOM 2126 C CA . ASP A 1 265 ? -26.863 1.557 -28.195 1.00 23.84 265 ASP A CA 1
ATOM 2127 C C . ASP A 1 265 ? -25.466 1.397 -27.578 1.00 23.84 265 ASP A C 1
ATOM 2129 O O . ASP A 1 265 ? -25.136 0.378 -26.964 1.00 23.84 265 ASP A O 1
ATOM 2133 N N . CYS A 1 266 ? -24.617 2.397 -27.815 1.00 23.47 266 CYS A N 1
ATOM 2134 C CA . CYS A 1 266 ? -23.246 2.486 -27.328 1.00 23.47 266 CYS A CA 1
ATOM 2135 C C . CYS A 1 266 ? -23.239 2.826 -25.831 1.00 23.47 266 CYS A C 1
ATOM 2137 O O . CYS A 1 266 ? -23.660 3.910 -25.441 1.00 23.47 266 CYS A O 1
ATOM 2139 N N . ALA A 1 267 ? -22.701 1.936 -24.995 1.00 23.20 267 ALA A N 1
ATOM 2140 C CA . ALA A 1 267 ? -22.391 2.218 -23.596 1.00 23.20 267 ALA A CA 1
ATOM 2141 C C . ALA A 1 267 ? -21.003 1.657 -23.256 1.00 23.20 267 ALA A C 1
ATOM 2143 O O . ALA A 1 267 ? -20.683 0.526 -23.627 1.00 23.20 267 ALA A O 1
ATOM 2144 N N . GLY A 1 268 ? -20.188 2.483 -22.590 1.00 23.05 268 GLY A N 1
ATOM 2145 C CA . GLY A 1 268 ? -18.784 2.238 -22.248 1.00 23.05 268 GLY A CA 1
ATOM 2146 C C . GLY A 1 268 ? -18.516 0.977 -21.408 1.00 23.05 268 GLY A C 1
ATOM 2147 O O . GLY A 1 268 ? -19.447 0.282 -20.988 1.00 23.05 268 GLY A O 1
ATOM 2148 N N . PRO A 1 269 ? -17.231 0.644 -21.183 1.00 25.69 269 PRO A N 1
ATOM 2149 C CA . PRO A 1 269 ? -16.833 -0.650 -20.648 1.00 25.69 269 PRO A CA 1
ATOM 2150 C C . PRO A 1 269 ? -17.397 -0.871 -19.240 1.00 25.69 269 PRO A C 1
ATOM 2152 O O . PRO A 1 269 ? -17.096 -0.153 -18.290 1.00 25.69 269 PRO A O 1
ATOM 2155 N N . ARG A 1 270 ? -18.238 -1.902 -19.118 1.00 24.84 270 ARG A N 1
ATOM 2156 C CA . ARG A 1 270 ? -18.732 -2.422 -17.843 1.00 24.84 270 ARG A CA 1
ATOM 2157 C C . ARG A 1 270 ? -17.601 -3.202 -17.173 1.00 24.84 270 ARG A C 1
ATOM 2159 O O . ARG A 1 270 ? -17.154 -4.212 -17.712 1.00 24.84 270 ARG A O 1
ATOM 2166 N N . HIS A 1 271 ? -17.157 -2.734 -16.010 1.00 31.75 271 HIS A N 1
ATOM 2167 C CA . HIS A 1 271 ? -16.199 -3.444 -15.166 1.00 31.75 271 HIS A CA 1
ATOM 2168 C C . HIS A 1 271 ? -16.773 -4.798 -14.718 1.00 31.75 271 HIS A C 1
ATOM 2170 O O . HIS A 1 271 ? -17.950 -4.910 -14.367 1.00 31.75 271 HIS A O 1
ATOM 2176 N N . GLY A 1 272 ? -15.938 -5.834 -14.824 1.00 25.69 272 GLY A N 1
ATOM 2177 C CA . GLY A 1 272 ? -16.305 -7.239 -14.677 1.00 25.69 272 GLY A CA 1
ATOM 2178 C C . GLY A 1 272 ? -16.812 -7.611 -13.284 1.00 25.69 272 GLY A C 1
ATOM 2179 O O . GLY A 1 272 ? -16.362 -7.090 -12.268 1.00 25.69 272 GLY A O 1
ATOM 2180 N N . ALA A 1 273 ? -17.760 -8.546 -13.257 1.00 22.33 273 ALA A N 1
ATOM 2181 C CA . ALA A 1 273 ? -18.246 -9.182 -12.043 1.00 22.33 273 ALA A CA 1
ATOM 2182 C C . ALA A 1 273 ? -17.228 -10.219 -11.536 1.00 22.33 273 ALA A C 1
ATOM 2184 O O . ALA A 1 273 ? -16.775 -11.073 -12.299 1.00 22.33 273 ALA A O 1
ATOM 2185 N N . TRP A 1 274 ? -16.908 -10.169 -10.243 1.00 25.00 274 TRP A N 1
ATOM 2186 C CA . TRP A 1 274 ? -15.988 -11.096 -9.583 1.00 25.00 274 TRP A CA 1
ATOM 2187 C C . TRP A 1 274 ? -16.747 -12.302 -9.020 1.00 25.00 274 TRP A C 1
ATOM 2189 O O . TRP A 1 274 ? -17.693 -12.149 -8.247 1.00 25.00 274 TRP A O 1
ATOM 2199 N N . MET A 1 275 ? -16.340 -13.515 -9.403 1.00 21.00 275 MET A N 1
ATOM 2200 C CA . MET A 1 275 ? -16.919 -14.766 -8.907 1.00 21.00 275 MET A CA 1
ATOM 2201 C C . MET A 1 275 ? -15.996 -15.387 -7.851 1.00 21.00 275 MET A C 1
ATOM 2203 O O . MET A 1 275 ? -14.852 -15.733 -8.131 1.00 21.00 275 MET A O 1
ATOM 2207 N N . VAL A 1 276 ? -16.509 -15.562 -6.632 1.00 23.98 276 VAL A N 1
ATOM 2208 C CA . VAL A 1 276 ? -15.842 -16.299 -5.552 1.00 23.98 276 VAL A CA 1
ATOM 2209 C C . VAL A 1 276 ? -16.225 -17.775 -5.660 1.00 23.98 276 VAL A C 1
ATOM 2211 O O . VAL A 1 276 ? -17.383 -18.126 -5.454 1.00 23.98 276 VAL A O 1
ATOM 2214 N N . SER A 1 277 ? -15.261 -18.654 -5.939 1.00 22.42 277 SER A N 1
ATOM 2215 C CA . SER A 1 277 ? -15.419 -20.094 -5.699 1.00 22.42 277 SER A CA 1
ATOM 2216 C C . SER A 1 277 ? -14.742 -20.452 -4.378 1.00 22.42 277 SER A C 1
ATOM 2218 O O . SER A 1 277 ? -13.547 -20.218 -4.202 1.00 22.42 277 SER A O 1
ATOM 2220 N N . ALA A 1 278 ? -15.514 -20.976 -3.427 1.00 24.53 278 ALA A N 1
ATOM 2221 C CA . ALA A 1 278 ? -15.014 -21.589 -2.203 1.00 24.53 278 ALA A CA 1
ATOM 2222 C C . ALA A 1 278 ? -15.365 -23.082 -2.254 1.00 24.53 278 ALA A C 1
ATOM 2224 O O . ALA A 1 278 ? -16.523 -23.462 -2.091 1.00 24.53 278 ALA A O 1
ATOM 2225 N N . GLY A 1 279 ? -14.374 -23.928 -2.533 1.00 23.61 279 GLY A N 1
ATOM 2226 C CA . GLY A 1 279 ? -14.512 -25.381 -2.484 1.00 23.61 279 GLY A CA 1
ATOM 2227 C C . GLY A 1 279 ? -13.995 -25.915 -1.153 1.00 23.61 279 GLY A C 1
ATOM 2228 O O . GLY A 1 279 ? -12.795 -26.106 -1.002 1.00 23.61 279 GLY A O 1
ATOM 2229 N N . GLY A 1 280 ? -14.891 -26.152 -0.194 1.00 24.45 280 GLY A N 1
ATOM 2230 C CA . GLY A 1 280 ? -14.591 -26.853 1.055 1.00 24.45 280 GLY A CA 1
ATOM 2231 C C . GLY A 1 280 ? -15.343 -28.180 1.117 1.00 24.45 280 GLY A C 1
ATOM 2232 O O . GLY A 1 280 ? -16.563 -28.211 0.970 1.00 24.45 280 GLY A O 1
ATOM 2233 N N . GLY A 1 281 ? -14.629 -29.283 1.342 1.00 25.31 281 GLY A N 1
ATOM 2234 C CA . GLY A 1 281 ? -15.237 -30.593 1.550 1.00 25.31 281 GLY A CA 1
ATOM 2235 C C . GLY A 1 281 ? -14.248 -31.611 2.110 1.00 25.31 281 GLY A C 1
ATOM 2236 O O . GLY A 1 281 ? -13.472 -32.201 1.367 1.00 25.31 281 GLY A O 1
ATOM 2237 N N . HIS A 1 282 ? -14.316 -31.859 3.418 1.00 27.38 282 HIS A N 1
ATOM 2238 C CA . HIS A 1 282 ? -13.700 -33.016 4.067 1.00 27.38 282 HIS A CA 1
ATOM 2239 C C . HIS A 1 282 ? -14.780 -34.028 4.469 1.00 27.38 282 HIS A C 1
ATOM 2241 O O . HIS A 1 282 ? -15.730 -33.676 5.165 1.00 27.38 282 HIS A O 1
ATOM 2247 N N . ARG A 1 283 ? -14.570 -35.310 4.141 1.00 28.12 283 ARG A N 1
ATOM 2248 C CA . ARG A 1 283 ? -14.954 -36.444 4.998 1.00 28.12 283 ARG A CA 1
ATOM 2249 C C . ARG A 1 283 ? -13.878 -37.527 4.928 1.00 28.12 283 ARG A C 1
ATOM 2251 O O . ARG A 1 283 ? -13.494 -37.957 3.847 1.00 28.12 283 ARG A O 1
ATOM 2258 N N . ARG A 1 284 ? -13.419 -37.970 6.102 1.00 26.53 284 ARG A N 1
ATOM 2259 C CA . ARG A 1 284 ? -12.609 -39.179 6.309 1.00 26.53 284 ARG A CA 1
ATOM 2260 C C . ARG A 1 284 ? -13.525 -40.404 6.414 1.00 26.53 284 ARG A C 1
ATOM 2262 O O . ARG A 1 284 ? -14.474 -40.360 7.192 1.00 26.53 284 ARG A O 1
ATOM 2269 N N . ARG A 1 285 ? -13.176 -41.504 5.737 1.00 26.58 285 ARG A N 1
ATOM 2270 C CA . ARG A 1 285 ? -13.343 -42.904 6.191 1.00 26.58 285 ARG A CA 1
ATOM 2271 C C . ARG A 1 285 ? -12.215 -43.749 5.572 1.00 26.58 285 ARG A C 1
ATOM 2273 O O . ARG A 1 285 ? -11.865 -43.531 4.418 1.00 26.58 285 ARG A O 1
ATOM 2280 N N . ALA A 1 286 ? -11.627 -44.643 6.367 1.00 29.33 286 ALA A N 1
ATOM 2281 C CA . ALA A 1 286 ? -10.540 -45.568 6.007 1.00 29.33 286 ALA A CA 1
ATOM 2282 C C . ALA A 1 286 ? -11.099 -46.980 5.654 1.00 29.33 286 ALA A C 1
ATOM 2284 O O . ALA A 1 286 ? -12.319 -47.114 5.545 1.00 29.33 286 ALA A O 1
ATOM 2285 N N . PRO A 1 287 ? -10.270 -48.031 5.472 1.00 36.62 287 PRO A N 1
ATOM 2286 C CA . PRO A 1 287 ? -9.752 -48.500 4.184 1.00 36.62 287 PRO A CA 1
ATOM 2287 C C . PRO A 1 287 ? -10.310 -49.883 3.776 1.00 36.62 287 PRO A C 1
ATOM 2289 O O . PRO A 1 287 ? -10.716 -50.663 4.635 1.00 36.62 287 PRO A O 1
ATOM 2292 N N . ARG A 1 288 ? -10.258 -50.230 2.481 1.00 27.56 288 ARG A N 1
ATOM 2293 C CA . ARG A 1 288 ? -10.253 -51.632 2.015 1.00 27.56 288 ARG A CA 1
ATOM 2294 C C . ARG A 1 288 ? -9.399 -51.803 0.757 1.00 27.56 288 ARG A C 1
ATOM 2296 O O . ARG A 1 288 ? -9.479 -51.001 -0.170 1.00 27.56 288 ARG A O 1
ATOM 2303 N N . ASP A 1 289 ? -8.600 -52.864 0.781 1.00 27.09 289 ASP A N 1
ATOM 2304 C CA . ASP A 1 289 ? -7.710 -53.357 -0.268 1.00 27.09 289 ASP A CA 1
ATOM 2305 C C . ASP A 1 289 ? -8.453 -53.829 -1.529 1.00 27.09 289 ASP A C 1
ATOM 2307 O O . ASP A 1 289 ? -9.465 -54.518 -1.419 1.00 27.09 289 ASP A O 1
ATOM 2311 N N . ARG A 1 290 ? -7.911 -53.550 -2.725 1.00 27.19 290 ARG A N 1
ATOM 2312 C CA . ARG A 1 290 ? -7.169 -54.503 -3.590 1.00 27.19 290 ARG A CA 1
ATOM 2313 C C . ARG A 1 290 ? -7.076 -54.015 -5.050 1.00 27.19 290 ARG A C 1
ATOM 2315 O O . ARG A 1 290 ? -8.054 -53.605 -5.654 1.00 27.19 290 ARG A O 1
ATOM 2322 N N . GLN A 1 291 ? -5.869 -54.228 -5.580 1.00 25.88 291 GLN A N 1
ATOM 2323 C CA . GLN A 1 291 ? -5.457 -54.524 -6.962 1.00 25.88 291 GLN A CA 1
ATOM 2324 C C . GLN A 1 291 ? -5.402 -53.448 -8.072 1.00 25.88 291 GLN A C 1
ATOM 2326 O O . GLN A 1 291 ? -6.375 -53.111 -8.728 1.00 25.88 291 GLN A O 1
ATOM 2331 N N . VAL A 1 292 ? -4.147 -53.035 -8.316 1.00 26.50 292 VAL A N 1
ATOM 2332 C CA . VAL A 1 292 ? -3.356 -53.112 -9.567 1.00 26.50 292 VAL A CA 1
ATOM 2333 C C . VAL A 1 292 ? -4.009 -52.663 -10.884 1.00 26.50 292 VAL A C 1
ATOM 2335 O O . VAL A 1 292 ? -4.756 -53.395 -11.520 1.00 26.50 292 VAL A O 1
ATOM 2338 N N . GLY A 1 293 ? -3.513 -51.530 -11.389 1.00 26.17 293 GLY A N 1
ATOM 2339 C CA . GLY A 1 293 ? -3.512 -51.155 -12.803 1.00 26.17 293 GLY A CA 1
ATOM 2340 C C . GLY A 1 293 ? -2.441 -50.090 -13.052 1.00 26.17 293 GLY A C 1
ATOM 2341 O O . GLY A 1 293 ? -2.582 -48.951 -12.616 1.00 26.17 293 GLY A O 1
ATOM 2342 N N . ARG A 1 294 ? -1.324 -50.474 -13.683 1.00 26.09 294 ARG A N 1
ATOM 2343 C CA . ARG A 1 294 ? -0.217 -49.576 -14.057 1.00 26.09 294 ARG A CA 1
ATOM 2344 C C . ARG A 1 294 ? -0.636 -48.681 -15.229 1.00 26.09 294 ARG A C 1
ATOM 2346 O O . ARG A 1 294 ? -1.007 -49.193 -16.277 1.00 26.09 294 ARG A O 1
ATOM 2353 N N . SER A 1 295 ? -0.435 -47.371 -15.105 1.00 26.89 295 SER A N 1
ATOM 2354 C CA . SER A 1 295 ? -0.222 -46.483 -16.256 1.00 26.89 295 SER A CA 1
ATOM 2355 C C . SER A 1 295 ? 0.753 -45.371 -15.875 1.00 26.89 295 SER A C 1
ATOM 2357 O O . SER A 1 295 ? 0.516 -44.625 -14.923 1.00 26.89 295 SER A O 1
ATOM 2359 N N . HIS A 1 296 ? 1.866 -45.291 -16.601 1.00 25.95 296 HIS A N 1
ATOM 2360 C CA . HIS A 1 296 ? 2.932 -44.315 -16.412 1.00 25.95 296 HIS A CA 1
ATOM 2361 C C . HIS A 1 296 ? 2.432 -42.873 -16.611 1.00 25.95 296 HIS A C 1
ATOM 2363 O O . HIS A 1 296 ? 1.957 -42.514 -17.684 1.00 25.95 296 HIS A O 1
ATOM 2369 N N . ARG A 1 297 ? 2.615 -42.024 -15.594 1.00 26.34 297 ARG A N 1
ATOM 2370 C CA . ARG A 1 297 ? 2.743 -40.567 -15.743 1.00 26.34 297 ARG A CA 1
ATOM 2371 C C . ARG A 1 297 ? 3.932 -40.110 -14.910 1.00 26.34 297 ARG A C 1
ATOM 2373 O O . ARG A 1 297 ? 3.961 -40.317 -13.700 1.00 26.34 297 ARG A O 1
ATOM 2380 N N . ALA A 1 298 ? 4.922 -39.525 -15.575 1.00 24.80 298 ALA A N 1
ATOM 2381 C CA . ALA A 1 298 ? 6.063 -38.898 -14.934 1.00 24.80 298 ALA A CA 1
ATOM 2382 C C . ALA A 1 298 ? 5.580 -37.675 -14.138 1.00 24.80 298 ALA A C 1
ATOM 2384 O O . ALA A 1 298 ? 5.137 -36.683 -14.711 1.00 24.80 298 ALA A O 1
ATOM 2385 N N . ALA A 1 299 ? 5.632 -37.770 -12.811 1.00 22.53 299 ALA A N 1
ATOM 2386 C CA . ALA A 1 299 ? 5.455 -36.644 -11.910 1.00 22.53 299 ALA A CA 1
ATOM 2387 C C . ALA A 1 299 ? 6.837 -36.053 -11.615 1.00 22.53 299 ALA A C 1
ATOM 2389 O O . ALA A 1 299 ? 7.609 -36.614 -10.837 1.00 22.53 299 ALA A O 1
ATOM 2390 N N . VAL A 1 300 ? 7.156 -34.922 -12.242 1.00 23.77 300 VAL A N 1
ATOM 2391 C CA . VAL A 1 300 ? 8.274 -34.083 -11.807 1.00 23.77 300 VAL A CA 1
ATOM 2392 C C . VAL A 1 300 ? 7.843 -33.436 -10.491 1.00 23.77 300 VAL A C 1
ATOM 2394 O O . VAL A 1 300 ? 6.973 -32.570 -10.470 1.00 23.77 300 VAL A O 1
ATOM 2397 N N . ARG A 1 301 ? 8.398 -33.915 -9.373 1.00 21.84 301 ARG A N 1
ATOM 2398 C CA . ARG A 1 301 ? 8.250 -33.272 -8.062 1.00 21.84 301 ARG A CA 1
ATOM 2399 C C . ARG A 1 301 ? 9.050 -31.963 -8.077 1.00 21.84 301 ARG A C 1
ATOM 2401 O O . ARG A 1 301 ? 10.266 -32.039 -8.259 1.00 21.84 301 ARG A O 1
ATOM 2408 N N . PRO A 1 302 ? 8.447 -30.788 -7.835 1.00 25.64 302 PRO A N 1
ATOM 2409 C CA . PRO A 1 302 ? 9.234 -29.631 -7.448 1.00 25.64 302 PRO A CA 1
ATOM 2410 C C . PRO A 1 302 ? 9.860 -29.932 -6.084 1.00 25.64 302 PRO A C 1
ATOM 2412 O O . PRO A 1 302 ? 9.183 -30.403 -5.165 1.00 25.64 302 PRO A O 1
ATOM 2415 N N . ARG A 1 303 ? 11.171 -29.705 -5.965 1.00 23.94 303 ARG A N 1
ATOM 2416 C CA . ARG A 1 303 ? 11.875 -29.756 -4.682 1.00 23.94 303 ARG A CA 1
ATOM 2417 C C . ARG A 1 303 ? 11.189 -28.782 -3.726 1.00 23.94 303 ARG A C 1
ATOM 2419 O O . ARG A 1 303 ? 11.070 -27.598 -4.020 1.00 23.94 303 ARG A O 1
ATOM 2426 N N . SER A 1 304 ? 10.741 -29.303 -2.592 1.00 24.05 304 SER A N 1
ATOM 2427 C CA . SER A 1 304 ? 10.258 -28.534 -1.454 1.00 24.05 304 SER A CA 1
ATOM 2428 C C . SER A 1 304 ? 11.354 -27.573 -0.993 1.00 24.05 304 SER A C 1
ATOM 2430 O O . SER A 1 304 ? 12.334 -27.997 -0.380 1.00 24.05 304 SER A O 1
ATOM 2432 N N . ILE A 1 305 ? 11.201 -26.283 -1.283 1.00 29.09 305 ILE A N 1
ATOM 2433 C CA . ILE A 1 305 ? 11.922 -25.245 -0.552 1.00 29.09 305 ILE A CA 1
ATOM 2434 C C . ILE A 1 305 ? 11.243 -25.181 0.818 1.00 29.09 305 ILE A C 1
ATOM 2436 O O . ILE A 1 305 ? 10.061 -24.853 0.919 1.00 29.09 305 ILE A O 1
ATOM 2440 N N . GLY A 1 306 ? 11.966 -25.590 1.861 1.00 26.50 306 GLY A N 1
ATOM 2441 C CA . GLY A 1 306 ? 11.507 -25.628 3.250 1.00 26.50 306 GLY A CA 1
ATOM 2442 C C . GLY A 1 306 ? 11.287 -24.232 3.832 1.00 26.50 306 GLY A C 1
ATOM 2443 O O . GLY A 1 306 ? 12.049 -23.790 4.684 1.00 26.50 306 GLY A O 1
ATOM 2444 N N . LEU A 1 307 ? 10.252 -23.539 3.359 1.00 38.31 307 LEU A N 1
ATOM 2445 C CA . LEU A 1 307 ? 9.770 -22.271 3.908 1.00 38.31 307 LEU A CA 1
ATOM 2446 C C . LEU A 1 307 ? 8.495 -22.469 4.746 1.00 38.31 307 LEU A C 1
ATOM 2448 O O . LEU A 1 307 ? 8.299 -21.739 5.705 1.00 38.31 307 LEU A O 1
ATOM 2452 N N . GLY A 1 308 ? 7.675 -23.495 4.486 1.00 26.62 308 GLY A N 1
ATOM 2453 C CA . GLY A 1 308 ? 6.392 -23.693 5.185 1.00 26.62 308 GLY A CA 1
ATOM 2454 C C . GLY A 1 308 ? 6.490 -23.935 6.700 1.00 26.62 308 GLY A C 1
ATOM 2455 O O . GLY A 1 308 ? 5.672 -23.416 7.454 1.00 26.62 308 GLY A O 1
ATOM 2456 N N . ASP A 1 309 ? 7.519 -24.645 7.169 1.00 27.88 309 ASP A N 1
ATOM 2457 C CA . ASP A 1 309 ? 7.585 -25.103 8.569 1.00 27.88 309 ASP A CA 1
ATOM 2458 C C . ASP A 1 309 ? 8.065 -24.038 9.571 1.00 27.88 309 ASP A C 1
ATOM 2460 O O . ASP A 1 309 ? 7.987 -24.247 10.783 1.00 27.88 309 ASP A O 1
ATOM 2464 N N . ARG A 1 310 ? 8.548 -22.878 9.099 1.00 34.31 310 ARG A N 1
ATOM 2465 C CA . ARG A 1 310 ? 8.991 -21.778 9.980 1.00 34.31 310 ARG A CA 1
ATOM 2466 C C . ARG A 1 310 ? 8.019 -20.604 10.071 1.00 34.31 310 ARG A C 1
ATOM 2468 O O . ARG A 1 310 ? 8.198 -19.777 10.958 1.00 34.31 310 ARG A O 1
ATOM 2475 N N . PHE A 1 311 ? 7.000 -20.533 9.214 1.00 40.66 311 PHE A N 1
ATOM 2476 C CA . PHE A 1 311 ? 6.048 -19.416 9.234 1.00 40.66 311 PHE A CA 1
ATOM 2477 C C . PHE A 1 311 ? 4.865 -19.626 10.191 1.00 40.66 311 PHE A C 1
ATOM 2479 O O . PHE A 1 311 ? 4.304 -18.641 10.655 1.00 40.66 311 PHE A O 1
ATOM 2486 N N . PHE A 1 312 ? 4.521 -20.867 10.564 1.00 40.84 312 PHE A N 1
ATOM 2487 C CA . PHE A 1 312 ? 3.338 -21.137 11.396 1.00 40.84 312 PHE A CA 1
ATOM 2488 C C . PHE A 1 312 ? 3.549 -22.298 12.380 1.00 40.84 312 PHE A C 1
ATOM 2490 O O . PHE A 1 312 ? 3.007 -23.388 12.205 1.00 40.84 312 PHE A O 1
ATOM 2497 N N . GLN A 1 313 ? 4.305 -22.077 13.460 1.00 28.59 313 GLN A N 1
ATOM 2498 C CA . GLN A 1 313 ? 4.236 -22.972 14.622 1.00 28.59 313 GLN A CA 1
ATOM 2499 C C . GLN A 1 313 ? 3.061 -22.567 15.519 1.00 28.59 313 GLN A C 1
ATOM 2501 O O . GLN A 1 313 ? 3.182 -21.701 16.381 1.00 28.59 313 GLN A O 1
ATOM 2506 N N . THR A 1 314 ? 1.917 -23.225 15.344 1.00 32.66 314 THR A N 1
ATOM 2507 C CA . THR A 1 314 ? 0.831 -23.195 16.331 1.00 32.66 314 THR A CA 1
ATOM 2508 C C . THR A 1 314 ? 1.147 -24.195 17.447 1.00 32.66 314 THR A C 1
ATOM 2510 O O . THR A 1 314 ? 1.085 -25.411 17.259 1.00 32.66 314 THR A O 1
ATOM 2513 N N . ARG A 1 315 ? 1.492 -23.708 18.647 1.00 32.03 315 ARG A N 1
ATOM 2514 C CA . ARG A 1 315 ? 1.425 -24.548 19.852 1.00 32.03 315 ARG A CA 1
ATOM 2515 C C . ARG A 1 315 ? -0.035 -24.653 20.282 1.00 32.03 315 ARG A C 1
ATOM 2517 O O . ARG A 1 315 ? -0.690 -23.647 20.534 1.00 32.03 315 ARG A O 1
ATOM 2524 N N . ARG A 1 316 ? -0.528 -25.890 20.385 1.00 34.00 316 ARG A N 1
ATOM 2525 C CA . ARG A 1 316 ? -1.774 -26.220 21.086 1.00 34.00 316 ARG A CA 1
ATOM 2526 C C . ARG A 1 316 ? -1.704 -25.656 22.506 1.00 34.00 316 ARG A C 1
ATOM 2528 O O . ARG A 1 316 ? -0.843 -26.073 23.277 1.00 34.00 316 ARG A O 1
ATOM 2535 N N . ALA A 1 317 ? -2.615 -24.749 22.847 1.00 34.50 317 ALA A N 1
ATOM 2536 C CA . ALA A 1 317 ? -2.872 -24.383 24.231 1.00 34.50 317 ALA A CA 1
ATOM 2537 C C . ALA A 1 317 ? -3.434 -25.614 24.960 1.00 34.50 317 ALA A C 1
ATOM 2539 O O . ALA A 1 317 ? -4.468 -26.167 24.576 1.00 34.50 317 ALA A O 1
ATOM 2540 N N . GLY A 1 318 ? -2.700 -26.083 25.968 1.00 27.91 318 GLY A N 1
ATOM 2541 C CA . GLY A 1 318 ? -3.177 -27.091 26.901 1.00 27.91 318 GLY A CA 1
ATOM 2542 C C . GLY A 1 318 ? -4.273 -26.506 27.784 1.00 27.91 318 GLY A C 1
ATOM 2543 O O . GLY A 1 318 ? -4.151 -25.385 28.273 1.00 27.91 318 GLY A O 1
ATOM 2544 N N . ARG A 1 319 ? -5.340 -27.284 27.984 1.00 32.12 319 ARG A N 1
ATOM 2545 C CA . ARG A 1 319 ? -6.271 -27.108 29.101 1.00 32.12 319 ARG A CA 1
ATOM 2546 C C . ARG A 1 319 ? -5.485 -27.193 30.406 1.00 32.12 319 ARG A C 1
ATOM 2548 O O . ARG A 1 319 ? -4.776 -28.176 30.607 1.00 32.12 319 ARG A O 1
ATOM 2555 N N . VAL A 1 320 ? -5.701 -26.237 31.298 1.00 34.97 320 VAL A N 1
ATOM 2556 C CA . VAL A 1 320 ? -5.521 -26.453 32.732 1.00 34.97 320 VAL A CA 1
ATOM 2557 C C . VAL A 1 320 ? -6.881 -26.217 33.376 1.00 34.97 320 VAL A C 1
ATOM 2559 O O . VAL A 1 320 ? -7.560 -25.239 33.066 1.00 34.97 320 VAL A O 1
ATOM 2562 N N . THR A 1 321 ? -7.284 -27.234 34.129 1.00 44.88 321 THR A N 1
ATOM 2563 C CA . THR A 1 321 ? -8.424 -27.318 35.044 1.00 44.88 321 THR A CA 1
ATOM 2564 C C . THR A 1 321 ? -8.363 -26.263 36.128 1.00 44.88 321 THR A C 1
ATOM 2566 O O . THR A 1 321 ? -7.239 -26.052 36.635 1.00 44.88 321 THR A O 1
#

Secondary structure (DSSP, 8-state):
----PPPPP--SS---S---EEEETTEEEEEEESSSEEEEEESSTTS----EE-EESS--SSEEEEEEEEE-TTS-EEEEEEEE-S-SSTT-TT-B--EEEEEEESSSSSEEEEEEEEEB--GGG--TT-S-SSBSS-EEEEEEEE-TTSSEEEEEEEE--SSGGG-EEEEEEEEGGGTTS-TT--EEEETTEEEEETBT-----SEE-SB-TTSTT-EEEEEEEEEEETTTTEEEEEEEEEE---TT-------------------PPPPPPPP-------------------------PPP--TTHHHH---PPPPP--

Sequence (321 aa):
MRLRAATLVKFPAKVDCNSPAHWDGDRLYLFNSAPEPWRSSGKSVFDLGQAVLTRYQNKANGGRWIEATYKDDDGTLYGWYHNEPHPVCPAREALTAPRIGAALSHDNGGTWQDLGFVLEAPADSLFCETENHYFAGGNGDFCVNLDSRKEYFYFFIGTYHRDSSEQGVAVARVPYTERQNPAGKPRKWYRGQWSEPGAGGHVTPIFPVKTDWNHKDADAFWGASVHWNSHLNLEAGRYLHQLQQRPGRSRRLERTPKDPGSRRDCAGPRHGA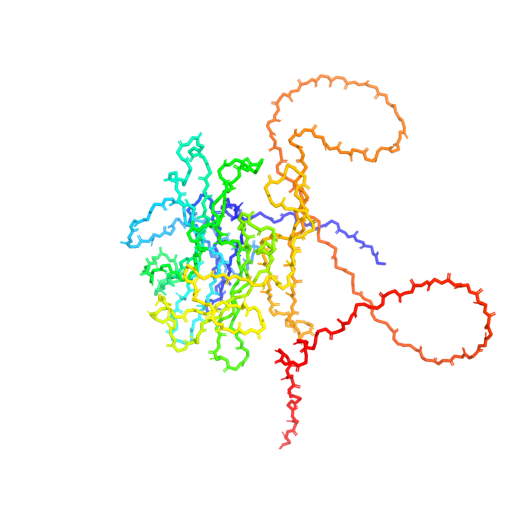WMVSAGGGHRRRAPRDRQVGRSHRAAVRPRSIGLGDRFFQTRRAGRVT